Protein AF-A0A2D6X0I6-F1 (afdb_monomer)

Solvent-accessible surface area (backbone atoms only — not comparable to full-atom values): 13720 Å² total; per-residue (Å²): 129,53,35,82,85,43,37,62,60,50,41,66,58,56,24,43,32,34,51,39,70,72,50,62,71,48,91,55,98,57,50,81,81,61,45,42,79,42,80,53,85,88,70,50,76,56,78,88,40,54,94,30,40,62,9,74,52,45,51,52,54,50,45,53,49,49,54,41,53,53,25,49,72,75,33,77,90,58,45,71,62,64,43,81,49,76,41,95,39,34,46,56,73,72,71,64,54,60,82,43,46,69,54,65,67,37,86,81,41,26,25,36,35,24,50,97,88,39,30,36,55,68,60,38,56,43,37,34,40,46,39,62,64,28,51,53,47,21,54,50,49,46,66,68,70,33,42,48,66,52,46,82,49,55,100,90,42,96,61,56,87,52,66,50,58,80,87,63,34,30,46,38,35,75,45,52,36,30,77,40,45,58,60,46,68,60,75,84,36,47,76,44,76,51,98,55,76,41,58,42,80,41,74,67,35,41,50,53,46,73,74,42,95,71,81,80,84,78,70,62,62,80,58,62,48,50,34,71,96,66,88,67,93,79,125

Nearest PDB structures (foldseek):
  6v9a-assembly4_I  TM=3.716E-01  e=4.651E-01  Agrobacterium fabrum str. C58
  6r8u-assembly1_A  TM=3.975E-01  e=1.657E+00  Escherichia coli
  5w5t-assembly4_M  TM=3.726E-01  e=2.136E+00  Agrobacterium tumefaciens
  3brk-assembly1_X  TM=3.235E-01  e=9.209E+00  Agrobacterium tumefaciens

pLDDT: mean 89.96, std 8.3, range [43.69, 97.69]

Sequence (235 aa):
MANDDLAPTVRKIVGEWTYDPVYYRRPTKFSSEQRKEIPIYYVPIHPKDRARRDSFGWSVLYGIHSAWRIAYSISHWLIPQKYYVSFPHGLYDIYDIRNHRRLISHKEKNFFLSREGKTVKDNLPLAFTMTGEDFKLCRRRVNQKTTREFLPPLPHQQYPSQKLPLHERWSARDFNFDEIFEPVNEDDASHVAVPWFFDVSSWSGYRNFLASDFSIETPEECLTKPHKHVTIPYE

Secondary structure (DSSP, 8-state):
---TTTHHHHHHHH-SEEE-HHHHTS--TTHHHHPPEEE----PPPTTTTTTS--HHHHHHHHHHHHHHHHHHH-GGG--SEEEE--TTEE--TTGGGGGHHHHT-SSS-EEE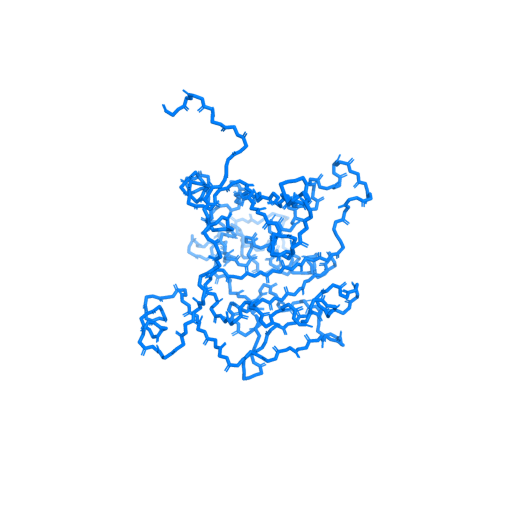EBTTB-GGGT----EEEEHHHHHHHHHHHHHHS--SBPPPPTT-SS---BPPTTTTTGGGG--HHHHHTTS--TT-EEEE-S--EE-SSHHHHHHHHTSS---PPPPHHHHSPB-S---S--

Foldseek 3Di:
DCAPVNVVVVCQQFAFWFWDLVLQPDDDPCSVVRTDIGGDDDDHDDPVCVVQQQAPLVVVLRVLVVLQVVQVVVDPVSHDFKDKDADPQKDFAPVVVVVCVCLCPDRPAKEFEDAPNDTLLNQHRTIIMAGPVLSVVLVVQLVVPAAAQFDDPDPPDPDGDGGDDPVRHRCNRVDGSNSRRVSGDNVVHHYDYTPDIFRRPDPVRVVVVVPDPDDHDDPDCSRRGHDYPDPPVPD

Mean predicted aligned error: 6.03 Å

Radius of gyration: 20.61 Å; Cα contacts (8 Å, |Δi|>4): 332; chains: 1; bounding box: 60×47×55 Å

Structure (mmCIF, N/CA/C/O backbone):
data_AF-A0A2D6X0I6-F1
#
_entry.id   AF-A0A2D6X0I6-F1
#
loop_
_atom_site.group_PDB
_atom_site.id
_atom_site.type_symbol
_atom_site.label_atom_id
_atom_site.label_alt_id
_atom_site.label_comp_id
_atom_site.label_asym_id
_atom_site.label_entity_id
_atom_site.label_seq_id
_atom_site.pdbx_PDB_ins_code
_atom_site.Cartn_x
_atom_site.Cartn_y
_atom_site.Cartn_z
_atom_site.occupancy
_atom_site.B_iso_or_equiv
_atom_site.auth_seq_id
_atom_site.auth_comp_id
_atom_site.auth_asym_id
_atom_site.auth_atom_id
_atom_site.pdbx_PDB_model_num
ATOM 1 N N . MET A 1 1 ? 4.026 -5.575 9.951 1.00 52.78 1 MET A N 1
ATOM 2 C CA . MET A 1 1 ? 3.982 -4.119 9.694 1.00 52.78 1 MET A CA 1
ATOM 3 C C . MET A 1 1 ? 5.265 -3.466 10.149 1.00 52.78 1 MET A C 1
ATOM 5 O O . MET A 1 1 ? 5.836 -3.936 11.123 1.00 52.78 1 MET A O 1
ATOM 9 N N . ALA A 1 2 ? 5.716 -2.407 9.474 1.00 56.91 2 ALA A N 1
ATOM 10 C CA . ALA A 1 2 ? 6.902 -1.655 9.881 1.00 56.91 2 ALA A CA 1
ATOM 11 C C . ALA A 1 2 ? 6.567 -0.718 11.058 1.00 56.91 2 ALA A C 1
ATOM 13 O O . ALA A 1 2 ? 6.406 0.486 10.887 1.00 56.91 2 ALA A O 1
ATOM 14 N N . ASN A 1 3 ? 6.404 -1.299 12.249 1.00 70.12 3 ASN A N 1
ATOM 15 C CA . ASN A 1 3 ? 6.289 -0.545 13.499 1.00 70.12 3 ASN A CA 1
ATOM 16 C C . ASN A 1 3 ? 7.595 0.208 13.790 1.00 70.12 3 ASN A C 1
ATOM 18 O O . ASN A 1 3 ? 8.615 -0.092 13.172 1.00 70.12 3 ASN A O 1
ATOM 22 N N . ASP A 1 4 ? 7.578 1.140 14.747 1.00 70.56 4 ASP A N 1
ATOM 23 C CA . ASP A 1 4 ? 8.754 1.953 15.112 1.00 70.56 4 ASP A CA 1
ATOM 24 C C . ASP A 1 4 ? 10.014 1.106 15.372 1.00 70.56 4 ASP A C 1
ATOM 26 O O . ASP A 1 4 ? 11.115 1.532 15.045 1.00 70.56 4 ASP A O 1
ATOM 30 N N . ASP A 1 5 ? 9.843 -0.123 15.866 1.00 77.81 5 ASP A N 1
ATOM 31 C CA . ASP A 1 5 ? 10.939 -1.056 16.149 1.00 77.81 5 ASP A CA 1
ATOM 32 C C . ASP A 1 5 ? 11.518 -1.708 14.877 1.00 77.81 5 ASP A C 1
ATOM 34 O O . ASP A 1 5 ? 12.714 -1.975 14.783 1.00 77.81 5 ASP A O 1
ATOM 38 N N . LEU A 1 6 ? 10.673 -1.969 13.872 1.00 82.56 6 LEU A N 1
ATOM 39 C CA . LEU A 1 6 ? 11.063 -2.617 12.613 1.00 82.56 6 LEU A CA 1
ATOM 40 C C . LEU A 1 6 ? 11.472 -1.609 11.537 1.00 82.56 6 LEU A C 1
ATOM 42 O O . LEU A 1 6 ? 12.244 -1.951 10.641 1.00 82.56 6 LEU A O 1
ATOM 46 N N . ALA A 1 7 ? 10.969 -0.377 11.611 1.00 82.56 7 ALA A N 1
ATOM 47 C CA . ALA A 1 7 ? 11.220 0.663 10.623 1.00 82.56 7 ALA A CA 1
ATOM 48 C C . ALA A 1 7 ? 12.723 0.938 10.389 1.00 82.56 7 ALA A C 1
ATOM 50 O O . ALA A 1 7 ? 13.103 1.029 9.221 1.00 82.56 7 ALA A O 1
ATOM 51 N N . PRO A 1 8 ? 13.608 0.987 11.412 1.00 86.06 8 PRO A N 1
ATOM 52 C CA . PRO A 1 8 ? 15.048 1.146 11.200 1.00 86.06 8 PRO A CA 1
ATOM 53 C C . PRO A 1 8 ? 15.663 -0.003 10.396 1.00 86.06 8 PRO A C 1
ATOM 55 O O . PRO A 1 8 ? 16.429 0.234 9.461 1.00 86.06 8 PRO A O 1
ATOM 58 N N . THR A 1 9 ? 15.287 -1.246 10.707 1.00 89.25 9 THR A N 1
ATOM 59 C CA . THR A 1 9 ? 15.775 -2.434 9.992 1.00 89.25 9 THR A CA 1
ATOM 60 C C . THR A 1 9 ? 15.297 -2.440 8.545 1.00 89.25 9 THR A C 1
ATOM 62 O O . THR A 1 9 ? 16.098 -2.653 7.637 1.00 89.25 9 THR A O 1
ATOM 65 N N . VAL A 1 10 ? 14.014 -2.142 8.303 1.00 88.88 10 VAL A N 1
ATOM 66 C CA . VAL A 1 10 ? 13.474 -2.050 6.937 1.00 88.88 10 VAL A CA 1
ATOM 67 C C . VAL A 1 10 ? 14.170 -0.929 6.163 1.00 88.88 10 VAL A C 1
ATOM 69 O O . VAL A 1 10 ? 14.610 -1.159 5.041 1.00 88.88 10 VAL A O 1
ATOM 72 N N . ARG A 1 11 ? 14.362 0.248 6.770 1.00 89.12 11 ARG A N 1
ATOM 73 C CA . ARG A 1 11 ? 15.075 1.380 6.154 1.00 89.12 11 ARG A CA 1
ATOM 74 C C . ARG A 1 11 ? 16.524 1.041 5.812 1.00 89.12 11 ARG A C 1
ATOM 76 O O . ARG A 1 11 ? 17.019 1.505 4.791 1.00 89.12 11 ARG A O 1
ATOM 83 N N . LYS A 1 12 ? 17.203 0.219 6.618 1.00 90.62 12 LYS A N 1
ATOM 84 C CA . LYS A 1 12 ? 18.564 -0.257 6.318 1.00 90.62 12 LYS A CA 1
ATOM 85 C C . LYS A 1 12 ? 18.607 -1.157 5.077 1.00 90.62 12 LYS A C 1
ATOM 87 O O . LYS A 1 12 ? 19.581 -1.090 4.337 1.00 90.62 12 LYS A O 1
ATOM 92 N N . ILE A 1 13 ? 17.574 -1.974 4.862 1.00 91.38 13 ILE A N 1
ATOM 93 C CA . ILE A 1 13 ? 17.495 -2.924 3.740 1.00 91.38 13 ILE A CA 1
ATOM 94 C C . ILE A 1 13 ? 16.993 -2.243 2.459 1.00 91.38 13 ILE A C 1
ATOM 96 O O . ILE A 1 13 ? 17.550 -2.472 1.393 1.00 91.38 13 ILE A O 1
ATOM 100 N N . VAL A 1 14 ? 15.952 -1.413 2.559 1.00 91.94 14 VAL A N 1
ATOM 101 C CA . VAL A 1 14 ? 15.257 -0.812 1.407 1.00 91.94 14 VAL A CA 1
ATOM 102 C C . VAL A 1 14 ? 15.829 0.561 1.025 1.00 91.94 14 VAL A C 1
ATOM 104 O O . VAL A 1 14 ? 15.827 0.920 -0.147 1.00 91.94 14 VAL A O 1
ATOM 107 N N . GLY A 1 15 ? 16.355 1.328 1.984 1.00 93.25 15 GLY A N 1
ATOM 108 C CA . GLY A 1 15 ? 16.849 2.692 1.764 1.00 93.25 15 GLY A CA 1
ATOM 109 C C . GLY A 1 15 ? 15.778 3.776 1.932 1.00 93.25 15 GLY A C 1
ATOM 110 O O . GLY A 1 15 ? 14.672 3.529 2.394 1.00 93.25 15 GLY A O 1
ATOM 111 N N . GLU A 1 16 ? 16.112 5.015 1.606 1.00 93.12 16 GLU A N 1
ATOM 112 C CA . GLU A 1 16 ? 15.254 6.203 1.753 1.00 93.12 16 GLU A CA 1
ATOM 113 C C . GLU A 1 16 ? 14.690 6.693 0.426 1.00 93.12 16 GLU A C 1
ATOM 115 O O . GLU A 1 16 ? 13.727 7.454 0.399 1.00 93.12 16 GLU A O 1
ATOM 120 N N . TRP A 1 17 ? 15.300 6.275 -0.674 1.00 94.38 17 TRP A N 1
ATOM 121 C CA . TRP A 1 17 ? 14.903 6.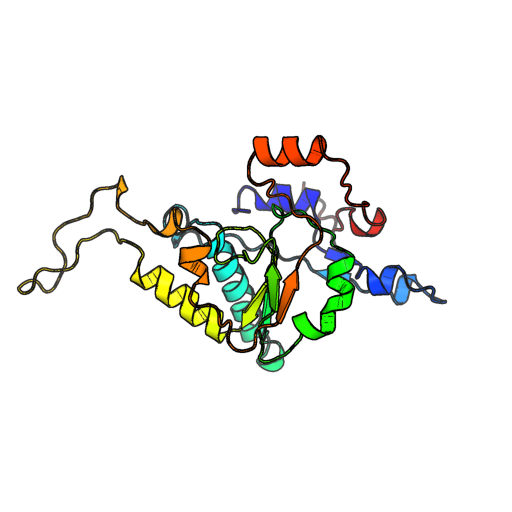622 -2.025 1.00 94.38 17 TRP A CA 1
ATOM 122 C C . TRP A 1 17 ? 15.459 5.582 -3.001 1.00 94.38 17 TRP A C 1
ATOM 124 O O . TRP A 1 17 ? 16.358 4.810 -2.668 1.00 94.38 17 TRP A O 1
ATOM 134 N N . THR A 1 18 ? 14.915 5.553 -4.213 1.00 94.31 18 THR A N 1
ATOM 135 C CA . THR A 1 18 ? 15.449 4.768 -5.335 1.00 94.31 18 THR A CA 1
ATOM 136 C C . THR A 1 18 ? 15.360 5.576 -6.626 1.00 94.31 18 THR A C 1
ATOM 138 O O . THR A 1 18 ? 14.653 6.582 -6.683 1.00 94.31 18 THR A O 1
ATOM 141 N N . TYR A 1 19 ? 16.070 5.177 -7.678 1.00 93.44 19 TYR A N 1
ATOM 142 C CA . TYR A 1 19 ? 15.908 5.820 -8.980 1.00 93.44 19 TYR A CA 1
ATOM 143 C C . TYR A 1 19 ? 14.612 5.373 -9.660 1.00 93.44 19 TYR A C 1
ATOM 145 O O . TYR A 1 19 ? 14.211 4.213 -9.569 1.00 93.44 19 TYR A O 1
ATOM 153 N N . ASP A 1 20 ? 13.983 6.270 -10.421 1.00 90.75 20 ASP A N 1
ATOM 154 C CA . ASP A 1 20 ? 12.893 5.879 -11.312 1.00 90.75 20 ASP A CA 1
ATOM 155 C C . ASP A 1 20 ? 13.428 4.881 -12.362 1.00 90.75 20 ASP A C 1
ATOM 157 O O . ASP A 1 20 ? 14.290 5.246 -13.175 1.00 90.75 20 ASP A O 1
ATOM 161 N N . PRO A 1 21 ? 12.906 3.642 -12.408 1.00 89.00 21 PRO A N 1
ATOM 162 C CA . PRO A 1 21 ? 13.435 2.592 -13.275 1.00 89.00 21 PRO A CA 1
ATOM 163 C C . PRO A 1 21 ? 13.297 2.921 -14.769 1.00 89.00 21 PRO A C 1
ATOM 165 O O . PRO A 1 21 ? 14.070 2.433 -15.594 1.00 89.00 21 PRO A O 1
ATOM 168 N N . VAL A 1 22 ? 12.324 3.755 -15.155 1.00 87.06 22 VAL A N 1
ATOM 169 C CA . VAL A 1 22 ? 12.122 4.163 -16.551 1.00 87.06 22 VAL A CA 1
ATOM 170 C C . VAL A 1 22 ? 13.134 5.212 -16.971 1.00 87.06 22 VAL A C 1
ATOM 172 O O . VAL A 1 22 ? 13.620 5.144 -18.097 1.00 87.06 22 VAL A O 1
ATOM 175 N N . TYR A 1 23 ? 13.442 6.178 -16.108 1.00 86.31 23 TYR A N 1
ATOM 176 C CA . TYR A 1 23 ? 14.453 7.190 -16.419 1.00 86.31 23 TYR A CA 1
ATOM 177 C C . TYR A 1 23 ? 15.865 6.622 -16.316 1.00 86.31 23 TYR A C 1
ATOM 179 O O . TYR A 1 23 ? 16.710 6.980 -17.129 1.00 86.31 23 TYR A O 1
ATOM 187 N N . TYR A 1 24 ? 16.099 5.691 -15.391 1.00 87.81 24 TYR A N 1
ATOM 188 C CA . TYR A 1 24 ? 17.406 5.069 -15.200 1.00 87.81 24 TYR A CA 1
ATOM 189 C C . TYR A 1 24 ? 17.892 4.309 -16.444 1.00 87.81 24 TYR A C 1
ATOM 191 O O . TYR A 1 24 ? 19.048 4.443 -16.836 1.00 87.81 24 TYR A O 1
ATOM 199 N N . ARG A 1 25 ? 16.992 3.567 -17.105 1.00 84.94 25 ARG A N 1
ATOM 200 C CA . ARG A 1 25 ? 17.299 2.756 -18.298 1.00 84.94 25 ARG A CA 1
ATOM 201 C C . ARG A 1 25 ? 17.387 3.545 -19.605 1.00 84.94 25 ARG A C 1
ATOM 203 O O . ARG A 1 25 ? 17.747 2.978 -20.634 1.00 84.94 25 ARG A O 1
ATOM 210 N N . ARG A 1 26 ? 16.991 4.821 -19.623 1.00 85.19 26 ARG A N 1
ATOM 211 C CA . ARG A 1 26 ? 16.989 5.605 -20.865 1.00 85.19 26 ARG A CA 1
ATOM 212 C C . ARG A 1 26 ? 18.423 6.002 -21.227 1.00 85.19 26 ARG A C 1
ATOM 214 O O . ARG A 1 26 ? 19.083 6.639 -20.408 1.00 85.19 26 ARG A O 1
ATOM 221 N N . PRO A 1 27 ? 18.900 5.692 -22.445 1.00 81.31 27 PRO A N 1
ATOM 222 C CA . PRO A 1 27 ? 20.202 6.158 -22.892 1.00 81.31 27 PRO A CA 1
ATOM 223 C C . PRO A 1 27 ? 20.124 7.664 -23.142 1.00 81.31 27 PRO A C 1
ATOM 225 O O . PRO A 1 27 ? 19.400 8.125 -24.026 1.00 81.31 27 PRO A O 1
ATOM 228 N N . THR A 1 28 ? 20.845 8.443 -22.342 1.00 84.88 28 THR A N 1
ATOM 229 C CA . THR A 1 28 ? 20.892 9.900 -22.473 1.00 84.88 28 THR A CA 1
ATOM 230 C C . THR A 1 28 ? 22.320 10.411 -22.319 1.00 84.88 28 THR A C 1
ATOM 232 O O . THR A 1 28 ? 23.163 9.764 -21.699 1.00 84.88 28 THR A O 1
ATOM 235 N N . LYS A 1 29 ? 22.613 11.569 -22.928 1.00 81.06 29 LYS A N 1
ATOM 236 C CA . LYS A 1 29 ? 23.977 12.123 -23.014 1.00 81.06 29 LYS A CA 1
ATOM 237 C C . LYS A 1 29 ? 24.576 12.454 -21.639 1.00 81.06 29 LYS A C 1
ATOM 239 O O . LYS A 1 29 ? 25.770 12.274 -21.443 1.00 81.06 29 LYS A O 1
ATOM 244 N N . PHE A 1 30 ? 23.736 12.891 -20.701 1.00 83.12 30 PHE A N 1
ATOM 245 C CA . PHE A 1 30 ? 24.097 13.208 -19.317 1.00 83.12 30 PHE A CA 1
ATOM 246 C C . PHE A 1 30 ? 23.191 12.416 -18.373 1.00 83.12 30 PHE A C 1
ATOM 248 O O . PHE A 1 30 ? 22.255 12.940 -17.768 1.00 83.12 30 PHE A O 1
ATOM 255 N N . SER A 1 31 ? 23.423 11.106 -18.315 1.00 78.94 31 SER A N 1
ATOM 256 C CA . SER A 1 31 ? 22.559 10.174 -17.585 1.00 78.94 31 SER A CA 1
ATOM 257 C C . SER A 1 31 ? 22.513 10.449 -16.080 1.00 78.94 31 SER A C 1
ATOM 259 O O . SER A 1 31 ? 21.463 10.272 -15.472 1.00 78.94 31 SER A O 1
ATOM 261 N N . SER A 1 32 ? 23.602 10.935 -15.480 1.00 79.75 32 SER A N 1
ATOM 262 C CA . SER A 1 32 ? 23.656 11.323 -14.064 1.00 79.75 32 SER A CA 1
ATOM 263 C C . SER A 1 32 ? 22.678 12.446 -13.713 1.00 79.75 32 SER A C 1
ATOM 265 O O . SER A 1 32 ? 22.015 12.362 -12.687 1.00 79.75 32 SER A O 1
ATOM 267 N N . GLU A 1 33 ? 22.549 13.458 -14.571 1.00 81.56 33 GLU A N 1
ATOM 268 C CA . GLU A 1 33 ? 21.708 14.643 -14.333 1.00 81.56 33 GLU A CA 1
ATOM 269 C C . GLU A 1 33 ? 20.220 14.383 -14.591 1.00 81.56 33 GLU A C 1
ATOM 271 O O . GLU A 1 33 ? 19.352 15.081 -14.074 1.00 81.56 33 GLU A O 1
ATOM 276 N N . GLN A 1 34 ? 19.909 13.386 -15.420 1.00 82.62 34 GLN A N 1
ATOM 277 C CA . GLN A 1 34 ? 18.538 13.086 -15.837 1.00 82.62 34 GLN A CA 1
ATOM 278 C C . GLN A 1 34 ? 17.890 11.950 -15.042 1.00 82.62 34 GLN A C 1
ATOM 280 O O . GLN A 1 34 ? 16.695 11.676 -15.208 1.00 82.62 34 GLN A O 1
ATOM 285 N N . ARG A 1 35 ? 18.664 11.283 -14.183 1.00 87.25 35 ARG A N 1
ATOM 286 C CA . ARG A 1 35 ? 18.149 10.301 -13.233 1.00 87.25 35 ARG A CA 1
ATOM 287 C C . ARG A 1 35 ? 17.266 11.007 -12.213 1.00 87.25 35 ARG A C 1
ATOM 289 O O . ARG A 1 35 ? 17.661 11.989 -11.599 1.00 87.25 35 ARG A O 1
ATOM 296 N N . LYS A 1 36 ? 16.054 10.485 -12.044 1.00 90.06 36 LYS A N 1
ATOM 297 C CA . LYS A 1 36 ? 15.087 10.993 -11.072 1.00 90.06 36 LYS A CA 1
ATOM 298 C C . LYS A 1 36 ? 15.107 10.124 -9.832 1.00 90.06 36 LYS A C 1
ATOM 300 O O . LYS A 1 36 ? 15.000 8.905 -9.948 1.00 90.06 36 LYS A O 1
ATOM 305 N N . GLU A 1 37 ? 15.211 10.762 -8.680 1.00 92.88 37 GLU A N 1
ATOM 306 C CA . GLU A 1 37 ? 15.090 10.117 -7.377 1.00 92.88 37 GLU A CA 1
ATOM 307 C C . GLU A 1 37 ? 13.611 10.060 -6.974 1.00 92.88 37 GLU A C 1
ATOM 309 O O . GLU A 1 37 ? 12.869 11.032 -7.128 1.00 92.88 37 GLU A O 1
ATOM 314 N N . ILE A 1 38 ? 13.175 8.901 -6.490 1.00 93.31 38 ILE A N 1
ATOM 315 C CA . ILE A 1 38 ? 11.836 8.645 -5.970 1.00 93.31 38 ILE A CA 1
ATOM 316 C C . ILE A 1 38 ? 11.973 8.388 -4.467 1.00 93.31 38 ILE A C 1
ATOM 318 O O . ILE A 1 38 ? 12.578 7.381 -4.087 1.00 93.31 38 ILE A O 1
ATOM 322 N N . PRO A 1 39 ? 11.438 9.269 -3.604 1.00 94.00 39 PRO A N 1
ATOM 323 C CA . PRO A 1 39 ? 11.550 9.107 -2.161 1.00 94.00 39 PRO A CA 1
ATOM 324 C C . PRO A 1 39 ? 10.667 7.961 -1.650 1.00 94.00 39 PRO A C 1
ATOM 326 O O . PRO A 1 39 ? 9.556 7.740 -2.137 1.00 94.00 39 PRO A O 1
ATOM 329 N N . ILE A 1 40 ? 11.153 7.261 -0.627 1.00 93.19 40 ILE A N 1
ATOM 330 C CA . ILE A 1 40 ? 10.464 6.182 0.084 1.00 93.19 40 ILE A CA 1
ATOM 331 C C . ILE A 1 40 ? 10.206 6.653 1.516 1.00 93.19 40 ILE A C 1
ATOM 333 O O . ILE A 1 40 ? 11.131 6.896 2.292 1.00 93.19 40 ILE A O 1
ATOM 337 N N . TYR A 1 41 ? 8.930 6.758 1.885 1.00 91.94 41 TYR A N 1
ATOM 338 C CA . TYR A 1 41 ? 8.519 7.173 3.223 1.00 91.94 41 TYR A CA 1
ATOM 339 C C . TYR A 1 41 ? 8.003 5.986 4.034 1.00 91.94 41 TYR A C 1
ATOM 341 O O . TYR A 1 41 ? 7.105 5.264 3.603 1.00 91.94 41 TYR A O 1
ATOM 349 N N . TYR A 1 42 ? 8.540 5.825 5.241 1.00 90.94 42 TYR A N 1
ATOM 350 C CA . TYR A 1 42 ? 8.115 4.805 6.196 1.00 90.94 42 TYR A CA 1
ATOM 351 C C . TYR A 1 42 ? 7.067 5.381 7.139 1.00 90.94 42 TYR A C 1
ATOM 353 O O . TYR A 1 42 ? 7.312 6.385 7.807 1.00 90.94 42 TYR A O 1
ATOM 361 N N . VAL A 1 43 ? 5.902 4.740 7.199 1.00 89.81 43 VAL A N 1
ATOM 362 C CA . VAL A 1 43 ? 4.779 5.191 8.022 1.00 89.81 43 VAL A CA 1
ATOM 363 C C . VAL A 1 43 ? 4.452 4.113 9.061 1.00 89.81 43 VAL A C 1
ATOM 365 O O . VAL A 1 43 ? 3.899 3.076 8.689 1.00 89.81 43 VAL A O 1
ATOM 368 N N . PRO A 1 44 ? 4.763 4.331 10.351 1.00 87.88 44 PRO A N 1
ATOM 369 C CA . PRO A 1 44 ? 4.361 3.418 11.416 1.00 87.88 44 PRO A CA 1
ATOM 370 C C . PRO A 1 44 ? 2.881 3.613 11.756 1.00 87.88 44 PRO A C 1
ATOM 372 O O . PRO A 1 44 ? 2.353 4.719 11.621 1.00 87.88 44 PRO A O 1
ATOM 375 N N . ILE A 1 45 ? 2.196 2.579 12.257 1.00 86.12 45 ILE A N 1
ATOM 376 C CA . ILE A 1 45 ? 0.849 2.788 12.804 1.00 86.12 45 ILE A CA 1
ATOM 377 C C . ILE A 1 45 ? 0.926 3.666 14.052 1.00 86.12 45 ILE A C 1
ATOM 379 O O . ILE A 1 45 ? 1.777 3.480 14.923 1.00 86.12 45 ILE A O 1
ATOM 383 N N . HIS A 1 46 ? -0.044 4.572 14.172 1.00 87.00 46 HIS A N 1
ATOM 384 C CA . HIS A 1 46 ? -0.246 5.379 15.363 1.00 87.00 46 HIS A CA 1
ATOM 385 C C . HIS A 1 46 ? -0.291 4.523 16.652 1.00 87.00 46 HIS A C 1
ATOM 387 O O . HIS A 1 46 ? -1.081 3.579 16.723 1.00 87.00 46 HIS A O 1
ATOM 393 N N . PRO A 1 47 ? 0.425 4.892 17.733 1.00 87.81 47 PRO A N 1
ATOM 394 C CA . PRO A 1 47 ? 0.459 4.113 18.980 1.00 87.81 47 PRO A CA 1
ATOM 395 C C . PRO A 1 47 ? -0.921 3.782 19.572 1.00 87.81 47 PRO A C 1
ATOM 397 O O . PRO A 1 47 ? -1.122 2.716 20.140 1.00 87.81 47 PRO A O 1
ATOM 400 N N . LYS A 1 48 ? -1.905 4.674 19.387 1.00 87.62 48 LYS A N 1
ATOM 401 C CA . LYS A 1 48 ? -3.314 4.461 19.785 1.00 87.62 48 LYS A CA 1
ATOM 402 C C . LYS A 1 48 ? -3.975 3.241 19.129 1.00 87.62 48 LYS A C 1
ATOM 404 O O . LYS A 1 48 ? -4.867 2.657 19.742 1.00 87.62 48 LYS A O 1
ATOM 409 N N . ASP A 1 49 ? -3.593 2.916 17.899 1.00 87.62 49 ASP A N 1
ATOM 410 C CA . ASP A 1 49 ? -4.200 1.847 17.101 1.00 87.62 49 ASP A CA 1
ATOM 411 C C . ASP A 1 49 ? -3.387 0.541 17.168 1.00 87.62 49 ASP A C 1
ATOM 413 O 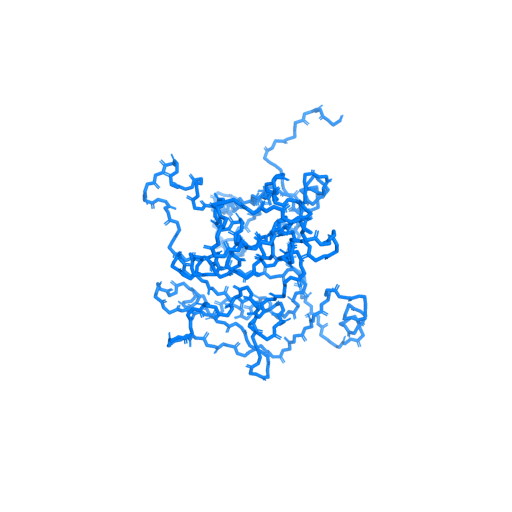O . ASP A 1 49 ? -3.906 -0.521 16.814 1.00 87.62 49 ASP A O 1
ATOM 417 N N . ARG A 1 50 ? -2.150 0.598 17.685 1.00 85.69 50 ARG A N 1
ATOM 418 C CA . ARG A 1 50 ? -1.288 -0.568 17.926 1.00 85.69 50 ARG A CA 1
ATOM 419 C C . ARG A 1 50 ? -1.993 -1.571 18.843 1.00 85.69 50 ARG A C 1
ATOM 421 O O . ARG A 1 50 ? -2.616 -1.182 19.832 1.00 85.69 50 ARG A O 1
ATOM 428 N N . ALA A 1 51 ? -1.929 -2.855 18.488 1.00 83.44 51 ALA A N 1
ATOM 429 C CA . ALA A 1 51 ? -2.644 -3.952 19.157 1.00 83.44 51 ALA A CA 1
ATOM 430 C C . ALA A 1 51 ? -4.185 -3.810 19.243 1.00 83.44 51 ALA A C 1
ATOM 432 O O . ALA A 1 51 ? -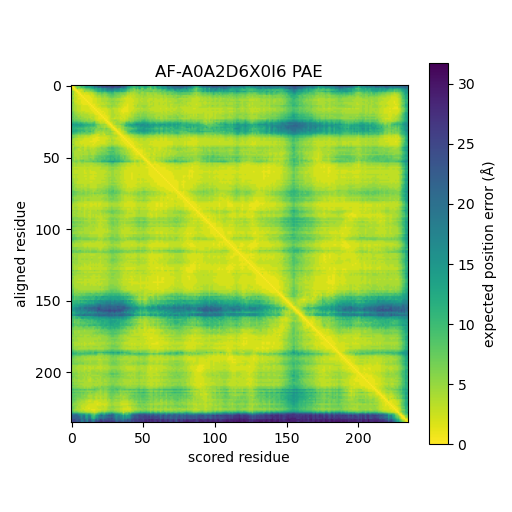4.834 -4.585 19.948 1.00 83.44 51 ALA A O 1
ATOM 433 N N . ARG A 1 52 ? -4.791 -2.843 18.533 1.00 85.88 52 ARG A N 1
ATOM 434 C CA . ARG A 1 52 ? -6.253 -2.646 18.478 1.00 85.88 52 ARG A CA 1
ATOM 435 C C . ARG A 1 52 ? -6.807 -2.776 17.062 1.00 85.88 52 ARG A C 1
ATOM 437 O O . ARG A 1 52 ? -7.798 -3.449 16.832 1.00 85.88 52 ARG A O 1
ATOM 444 N N . ARG A 1 53 ? -6.188 -2.098 16.102 1.00 84.56 53 ARG A N 1
ATOM 445 C CA . ARG A 1 53 ? -6.589 -2.095 14.684 1.00 84.56 53 ARG A CA 1
ATOM 446 C C . ARG A 1 53 ? -5.421 -2.499 13.798 1.00 84.56 53 ARG A C 1
ATOM 448 O O . ARG A 1 53 ? -5.334 -2.092 12.655 1.00 84.56 53 ARG A O 1
ATOM 455 N N . ASP A 1 54 ? -4.480 -3.237 14.364 1.00 84.19 54 ASP A N 1
ATOM 456 C CA . ASP A 1 54 ? -3.160 -3.510 13.802 1.00 84.19 54 ASP A CA 1
ATOM 457 C C . ASP A 1 54 ? -3.208 -4.644 12.757 1.00 84.19 54 ASP A C 1
ATOM 459 O O . ASP A 1 54 ? -2.475 -5.622 12.846 1.00 84.19 54 ASP A O 1
ATOM 463 N N . SER A 1 55 ? -4.123 -4.542 11.785 1.00 89.88 55 SER A N 1
ATOM 464 C CA . SER A 1 55 ? -4.288 -5.490 10.673 1.00 89.88 55 SER A CA 1
ATOM 465 C C . SER A 1 55 ? -3.657 -4.969 9.388 1.00 89.88 55 SER A C 1
ATOM 467 O O . SER A 1 55 ? -3.634 -3.760 9.137 1.00 89.88 55 SER A O 1
ATOM 469 N N . PHE A 1 56 ? -3.147 -5.863 8.533 1.00 88.88 56 PHE A N 1
ATOM 470 C CA . PHE A 1 56 ? -2.407 -5.468 7.325 1.00 88.88 56 PHE A CA 1
ATOM 471 C C . PHE A 1 56 ? -3.197 -4.478 6.450 1.00 88.88 56 PHE A C 1
ATOM 473 O O . PHE A 1 56 ? -2.640 -3.471 6.011 1.00 88.88 56 PHE A O 1
ATOM 480 N N . GLY A 1 57 ? -4.506 -4.679 6.272 1.00 92.56 57 GLY A N 1
ATOM 481 C CA . GLY A 1 57 ? -5.347 -3.732 5.534 1.00 92.56 57 GLY A CA 1
ATOM 482 C C . GLY A 1 57 ? -5.488 -2.364 6.220 1.00 92.56 57 GLY A C 1
ATOM 483 O O . GLY A 1 57 ? -5.479 -1.338 5.539 1.00 92.56 57 GLY A O 1
ATOM 484 N N . TRP A 1 58 ? -5.525 -2.297 7.557 1.00 93.88 58 TRP A N 1
ATOM 485 C CA . TRP A 1 58 ? -5.520 -1.015 8.275 1.00 93.88 58 TRP A CA 1
ATOM 486 C C . TRP A 1 58 ? -4.227 -0.232 8.047 1.00 93.88 58 TRP A C 1
ATOM 488 O O . TRP A 1 58 ? -4.269 0.992 7.938 1.00 93.88 58 TRP A O 1
ATOM 498 N N . SER A 1 59 ? -3.088 -0.916 7.906 1.00 92.25 59 SER A N 1
ATOM 499 C CA . SER A 1 59 ? -1.809 -0.264 7.595 1.00 92.25 59 SER A CA 1
ATOM 500 C C . SER A 1 59 ? -1.831 0.473 6.260 1.00 92.25 59 SER A C 1
ATOM 502 O O . SER A 1 59 ? -1.332 1.593 6.172 1.00 92.25 59 SER A O 1
ATOM 504 N N . VAL A 1 60 ? -2.497 -0.103 5.254 1.00 94.69 60 VAL A N 1
ATOM 505 C CA . VAL A 1 60 ? -2.708 0.527 3.946 1.00 94.69 60 VAL A CA 1
ATOM 506 C C . VAL A 1 60 ? -3.543 1.794 4.112 1.00 94.69 60 VAL A C 1
ATOM 508 O O . VAL A 1 60 ? -3.137 2.868 3.665 1.00 94.69 60 VAL A O 1
ATOM 511 N N . LEU A 1 61 ? -4.676 1.699 4.818 1.00 95.38 61 LEU A N 1
ATOM 512 C CA . LEU A 1 61 ? -5.538 2.853 5.091 1.00 95.38 61 LEU A CA 1
ATOM 513 C C . LEU A 1 61 ? -4.783 3.945 5.868 1.00 95.38 61 LEU A C 1
ATOM 515 O O . LEU A 1 61 ? -4.896 5.131 5.557 1.00 95.38 61 LEU A O 1
ATOM 519 N N . TYR A 1 62 ? -3.979 3.567 6.861 1.00 94.62 62 TYR A N 1
ATOM 520 C CA . TYR A 1 62 ? -3.190 4.510 7.645 1.00 94.62 62 TYR A CA 1
ATOM 521 C C . TYR A 1 62 ? -2.064 5.162 6.823 1.00 94.62 62 TYR A C 1
ATOM 523 O O . TYR A 1 62 ? -1.812 6.362 6.968 1.00 94.62 62 TYR A O 1
ATOM 531 N N . GLY A 1 63 ? -1.432 4.413 5.916 1.00 94.06 63 GLY A N 1
ATOM 532 C CA . GLY A 1 63 ? -0.460 4.932 4.953 1.00 94.06 63 GLY A CA 1
ATOM 533 C C . GLY A 1 63 ? -1.077 5.984 4.030 1.00 94.06 63 GLY A C 1
ATOM 534 O O . GLY A 1 63 ? -0.551 7.092 3.918 1.00 94.06 63 GLY A O 1
ATOM 535 N N . ILE A 1 64 ? -2.251 5.689 3.466 1.00 95.56 64 ILE A N 1
ATOM 536 C CA . ILE A 1 64 ? -3.028 6.624 2.636 1.00 95.56 64 ILE A CA 1
ATOM 537 C C . ILE A 1 64 ? -3.396 7.888 3.419 1.00 95.56 64 ILE A C 1
ATOM 539 O O . ILE A 1 64 ? -3.175 9.003 2.943 1.00 95.56 64 ILE A O 1
ATOM 543 N N . HIS A 1 65 ? -3.902 7.730 4.645 1.00 95.12 65 HIS A N 1
ATOM 544 C CA . HIS A 1 65 ? -4.229 8.857 5.517 1.00 95.12 65 HIS A CA 1
ATOM 545 C C . HIS A 1 65 ? -3.006 9.736 5.799 1.00 95.12 65 HIS A C 1
ATOM 547 O O . HIS A 1 65 ? -3.109 10.963 5.803 1.00 95.12 65 HIS A O 1
ATOM 553 N N . SER A 1 66 ? -1.851 9.121 6.047 1.00 94.44 66 SER A N 1
ATOM 554 C CA . SER A 1 66 ? -0.606 9.834 6.337 1.00 94.44 66 SER A CA 1
ATOM 555 C C . SER A 1 66 ? -0.109 10.604 5.115 1.00 94.44 66 SER A C 1
ATOM 557 O O . SER A 1 66 ? 0.188 11.792 5.236 1.00 94.44 66 SER A O 1
ATOM 559 N N . ALA A 1 67 ? -0.123 9.981 3.932 1.00 94.62 67 ALA A N 1
ATOM 560 C CA . ALA A 1 67 ? 0.207 10.642 2.671 1.00 94.62 67 ALA A CA 1
ATOM 561 C C . ALA A 1 67 ? -0.727 11.832 2.393 1.00 94.62 67 ALA A C 1
ATOM 563 O O . ALA A 1 67 ? -0.260 12.930 2.096 1.00 94.62 67 ALA A O 1
ATOM 564 N N . TRP A 1 68 ? -2.040 11.645 2.568 1.00 95.62 68 TRP A N 1
ATOM 565 C CA . TRP A 1 68 ? -3.027 12.718 2.431 1.00 95.62 68 TRP A CA 1
ATOM 566 C C . TRP A 1 68 ? -2.778 13.865 3.416 1.00 95.62 68 TRP A C 1
ATOM 568 O O . TRP A 1 68 ? -2.749 15.023 3.013 1.00 95.62 68 TRP A O 1
ATOM 578 N N . ARG A 1 69 ? -2.565 13.558 4.702 1.00 94.69 69 ARG A N 1
ATOM 579 C CA . ARG A 1 69 ? -2.379 14.561 5.760 1.00 94.69 69 ARG A CA 1
ATOM 580 C C . ARG A 1 69 ? -1.128 15.405 5.533 1.00 94.69 69 ARG A C 1
ATOM 582 O O . ARG A 1 69 ? -1.171 16.616 5.751 1.00 94.69 69 ARG A O 1
ATOM 589 N N . ILE A 1 70 ? -0.030 14.775 5.119 1.00 94.62 70 ILE A N 1
ATOM 590 C CA . ILE A 1 70 ? 1.225 15.473 4.822 1.00 94.62 70 ILE A CA 1
ATOM 591 C C . ILE A 1 70 ? 1.033 16.356 3.589 1.00 94.62 70 ILE A C 1
ATOM 593 O O . ILE A 1 70 ? 1.301 17.552 3.662 1.00 94.62 70 ILE A O 1
ATOM 597 N N . ALA A 1 71 ? 0.487 15.808 2.499 1.00 94.94 71 ALA A N 1
ATOM 598 C CA . ALA A 1 71 ? 0.230 16.571 1.281 1.00 94.94 71 ALA A CA 1
ATOM 599 C C . ALA A 1 71 ? -0.683 17.778 1.542 1.00 94.94 71 ALA A C 1
ATOM 601 O O . ALA A 1 71 ? -0.349 18.893 1.153 1.00 94.94 71 ALA A O 1
ATOM 602 N N . TYR A 1 72 ? -1.779 17.574 2.278 1.00 95.25 72 TYR A N 1
ATOM 603 C CA . TYR A 1 72 ? -2.717 18.628 2.664 1.00 95.25 72 TYR A CA 1
ATOM 604 C C . TYR A 1 72 ? -2.048 19.734 3.491 1.00 95.25 72 TYR A C 1
ATOM 606 O O . TYR A 1 72 ? -2.313 20.910 3.265 1.00 95.25 72 TYR A O 1
ATOM 614 N N . SER A 1 73 ? -1.167 19.363 4.428 1.00 95.56 73 SER A N 1
ATOM 615 C CA . SER A 1 73 ? -0.415 20.326 5.246 1.00 95.56 73 SER A CA 1
ATOM 616 C C . SER A 1 73 ? 0.554 21.179 4.423 1.00 95.56 73 SER A C 1
ATOM 618 O O . SER A 1 73 ? 0.851 22.299 4.822 1.00 95.56 73 SER A O 1
ATOM 620 N N . ILE A 1 74 ? 1.056 20.658 3.297 1.00 95.62 74 ILE A N 1
ATOM 621 C CA . ILE A 1 74 ? 1.971 21.386 2.410 1.00 95.62 74 ILE A CA 1
ATOM 622 C C . ILE A 1 74 ? 1.183 22.264 1.432 1.00 95.62 74 ILE A C 1
ATOM 624 O O . ILE A 1 74 ? 1.451 23.457 1.321 1.00 95.62 74 ILE A O 1
ATOM 628 N N . SER A 1 75 ? 0.243 21.680 0.681 1.00 96.06 75 SER A N 1
ATOM 629 C CA . SER A 1 75 ? -0.541 22.398 -0.325 1.00 96.06 75 SER A CA 1
ATOM 630 C C . SER A 1 75 ? -1.731 21.582 -0.823 1.00 96.06 75 SER A C 1
ATOM 632 O O . SER A 1 75 ? -1.624 20.385 -1.090 1.00 96.06 75 SER A O 1
ATOM 634 N N . HIS A 1 76 ? -2.848 22.265 -1.083 1.00 91.88 76 HIS A N 1
ATOM 635 C CA . HIS A 1 76 ? -4.018 21.666 -1.728 1.00 91.88 76 HIS A CA 1
ATOM 636 C C . HIS A 1 76 ? -3.693 21.040 -3.097 1.00 91.88 76 HIS A C 1
ATOM 638 O O . HIS A 1 76 ? -4.245 20.003 -3.455 1.00 91.88 76 HIS A O 1
ATOM 644 N N . TRP A 1 77 ? -2.746 21.625 -3.836 1.00 94.06 77 TRP A N 1
ATOM 645 C CA . TRP A 1 77 ? -2.344 21.167 -5.170 1.00 94.06 77 TRP A CA 1
ATOM 646 C C . TRP A 1 77 ? -1.565 19.849 -5.167 1.00 94.06 77 TRP A C 1
ATOM 648 O O . TRP A 1 77 ? -1.410 19.228 -6.214 1.00 94.06 77 TRP A O 1
ATOM 658 N N . LEU A 1 78 ? -1.065 19.426 -4.003 1.00 93.50 78 LEU A N 1
ATOM 659 C CA . LEU A 1 78 ? -0.296 18.193 -3.848 1.00 93.50 78 LEU A CA 1
ATOM 660 C C . LEU A 1 78 ? -1.148 17.018 -3.368 1.00 93.50 78 LEU A C 1
ATOM 662 O O . LEU A 1 78 ? -0.627 15.913 -3.239 1.00 93.50 78 LEU A O 1
ATOM 666 N N . ILE A 1 79 ? -2.434 17.239 -3.074 1.00 93.75 79 ILE A N 1
ATOM 667 C CA . ILE A 1 79 ? -3.298 16.201 -2.51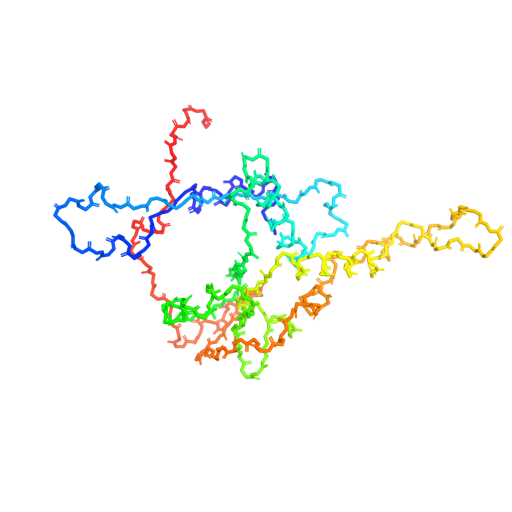6 1.00 93.75 79 ILE A CA 1
ATOM 668 C C . ILE A 1 79 ? -3.443 15.059 -3.535 1.00 93.75 79 ILE A C 1
ATOM 670 O O . ILE A 1 79 ? -3.986 15.273 -4.623 1.00 93.75 79 ILE A O 1
ATOM 674 N N . PRO A 1 80 ? -3.007 13.834 -3.193 1.00 93.25 80 PRO A N 1
ATOM 675 C CA . PRO A 1 80 ? -3.183 12.691 -4.073 1.00 93.25 80 PRO A CA 1
ATOM 676 C C . PRO A 1 80 ? -4.672 12.363 -4.218 1.00 93.25 80 PRO A C 1
ATOM 678 O O . PRO A 1 80 ? -5.402 12.250 -3.235 1.00 93.25 80 PRO A O 1
ATOM 681 N N . GLN A 1 81 ? -5.117 12.206 -5.462 1.00 92.56 81 GLN A N 1
ATOM 682 C CA . GLN A 1 81 ? -6.503 11.849 -5.788 1.00 92.56 81 GLN A CA 1
ATOM 683 C C . GLN A 1 81 ? -6.710 10.330 -5.846 1.00 92.56 81 GLN A C 1
ATOM 685 O O . GLN A 1 81 ? -7.810 9.836 -5.597 1.00 92.56 81 GLN A O 1
ATOM 690 N N . LYS A 1 82 ? -5.639 9.596 -6.159 1.00 94.81 82 LYS A N 1
ATOM 691 C CA . LYS A 1 82 ? -5.649 8.152 -6.361 1.00 94.81 82 LYS A CA 1
ATOM 692 C C . LYS A 1 82 ? -4.390 7.526 -5.785 1.00 94.81 82 LYS A C 1
ATOM 694 O O . LYS A 1 82 ? -3.305 8.098 -5.883 1.00 94.81 82 LYS A O 1
ATOM 699 N N . TYR A 1 83 ? -4.551 6.343 -5.212 1.00 96.38 83 TYR A N 1
ATOM 700 C CA . TYR A 1 83 ? -3.494 5.599 -4.547 1.00 96.38 83 TYR A CA 1
ATOM 701 C C . TYR A 1 83 ? -3.340 4.244 -5.221 1.00 96.38 83 TYR A C 1
ATOM 703 O O . TYR A 1 83 ? -4.328 3.546 -5.437 1.00 96.38 83 TYR A O 1
ATOM 711 N N . TYR A 1 84 ? -2.103 3.881 -5.550 1.00 96.69 84 TYR A N 1
ATOM 712 C CA . TYR A 1 84 ? -1.747 2.534 -5.982 1.00 96.69 84 TYR A CA 1
ATOM 713 C C . TYR A 1 84 ? -1.236 1.759 -4.771 1.00 96.69 84 TYR A C 1
ATOM 715 O O . TYR A 1 84 ? -0.305 2.203 -4.100 1.00 96.69 84 TYR A O 1
ATOM 723 N N . VAL A 1 85 ? -1.868 0.627 -4.482 1.00 96.44 85 VAL A N 1
ATOM 724 C CA . VAL A 1 85 ? -1.552 -0.231 -3.342 1.00 96.44 85 VAL A CA 1
ATOM 725 C C . VAL A 1 85 ? -0.966 -1.527 -3.874 1.00 96.44 85 VAL A C 1
ATOM 727 O O . VAL A 1 85 ? -1.583 -2.205 -4.691 1.00 96.44 85 VAL A O 1
ATOM 730 N N . SER A 1 86 ? 0.217 -1.887 -3.385 1.00 95.00 86 SER A N 1
ATOM 731 C CA . SER A 1 86 ? 0.890 -3.145 -3.700 1.00 95.00 86 SER A CA 1
ATOM 732 C C . SER A 1 86 ? 1.363 -3.835 -2.430 1.00 95.00 86 SER A C 1
ATOM 734 O O . SER A 1 86 ? 1.741 -3.176 -1.460 1.00 95.00 86 SER A O 1
ATOM 736 N N . PHE A 1 87 ? 1.392 -5.162 -2.463 1.00 93.88 87 PHE A N 1
ATOM 737 C CA . PHE A 1 87 ? 1.739 -5.993 -1.321 1.00 93.88 87 PHE A CA 1
ATOM 738 C C . PHE A 1 87 ? 3.088 -6.678 -1.564 1.00 93.88 87 PHE A C 1
ATOM 740 O O . PHE A 1 87 ? 3.240 -7.331 -2.592 1.00 93.88 87 PHE A O 1
ATOM 747 N N . PRO A 1 88 ? 4.052 -6.604 -0.628 1.00 90.31 88 PRO A N 1
ATOM 748 C CA . PRO A 1 88 ? 5.345 -7.278 -0.783 1.00 90.31 88 PRO A CA 1
ATOM 749 C C . PRO A 1 88 ? 5.229 -8.811 -0.750 1.00 90.31 88 PRO A C 1
ATOM 751 O O . PRO A 1 88 ? 6.147 -9.507 -1.164 1.00 90.31 88 PRO A O 1
ATOM 754 N N . HIS A 1 89 ? 4.106 -9.335 -0.250 1.00 92.00 89 HIS A N 1
ATOM 755 C CA . HIS A 1 89 ? 3.827 -10.767 -0.152 1.00 92.00 89 HIS A CA 1
ATOM 756 C C . HIS A 1 89 ? 3.160 -11.347 -1.409 1.00 92.00 89 HIS A C 1
ATOM 758 O O . HIS A 1 89 ? 3.049 -12.561 -1.521 1.00 92.00 89 HIS A O 1
ATOM 764 N N . GLY A 1 90 ? 2.689 -10.509 -2.335 1.00 94.19 90 GLY A N 1
ATOM 765 C CA . GLY A 1 90 ? 2.088 -10.964 -3.584 1.00 94.19 90 GLY A CA 1
ATOM 766 C C . GLY A 1 90 ? 3.115 -10.951 -4.705 1.00 94.19 90 GLY A C 1
ATOM 767 O O . GLY A 1 90 ? 3.485 -9.876 -5.172 1.00 94.19 90 GLY A O 1
ATOM 768 N N . LEU A 1 91 ? 3.563 -12.126 -5.141 1.00 94.50 91 LEU A N 1
ATOM 769 C CA . LEU A 1 91 ? 4.527 -12.267 -6.230 1.00 94.50 91 LEU A CA 1
ATOM 770 C C . LEU A 1 91 ? 3.807 -12.475 -7.557 1.00 94.50 91 LEU A C 1
ATOM 772 O O . LEU A 1 91 ? 2.960 -13.355 -7.677 1.00 94.50 91 LEU A O 1
ATOM 776 N N . TYR A 1 92 ? 4.158 -11.658 -8.539 1.00 94.00 92 TYR A N 1
ATOM 777 C CA . TYR A 1 92 ? 3.698 -11.697 -9.925 1.00 94.00 92 TYR A CA 1
ATOM 778 C C . TYR A 1 92 ? 4.699 -10.898 -10.772 1.00 94.00 92 TYR A C 1
ATOM 780 O O . TYR A 1 92 ? 5.582 -10.228 -10.223 1.00 94.00 92 TYR A O 1
ATOM 788 N N . ASP A 1 93 ? 4.579 -10.952 -12.099 1.00 91.69 93 ASP A N 1
ATOM 789 C CA . ASP A 1 93 ? 5.478 -10.202 -12.976 1.00 91.69 93 ASP A CA 1
ATOM 790 C C . ASP A 1 93 ? 5.274 -8.682 -12.820 1.00 91.69 93 ASP A C 1
ATOM 792 O O . ASP A 1 93 ? 4.232 -8.110 -13.153 1.00 91.69 93 ASP A O 1
ATOM 796 N N . ILE A 1 94 ? 6.304 -8.016 -12.296 1.00 88.44 94 ILE A N 1
ATOM 797 C CA . ILE A 1 94 ? 6.319 -6.569 -12.072 1.00 88.44 94 ILE A CA 1
ATOM 798 C C . ILE A 1 94 ? 6.492 -5.765 -13.366 1.00 88.44 94 ILE A C 1
ATOM 800 O O . ILE A 1 94 ? 6.123 -4.586 -13.415 1.00 88.44 94 ILE A O 1
ATOM 804 N N . TYR A 1 95 ? 7.055 -6.366 -14.414 1.00 88.31 95 TYR A N 1
ATOM 805 C CA . TYR A 1 95 ? 7.293 -5.702 -15.690 1.00 88.31 95 TYR A CA 1
ATOM 806 C C . TYR A 1 95 ? 6.004 -5.580 -16.502 1.00 88.31 95 TYR A C 1
ATOM 808 O O 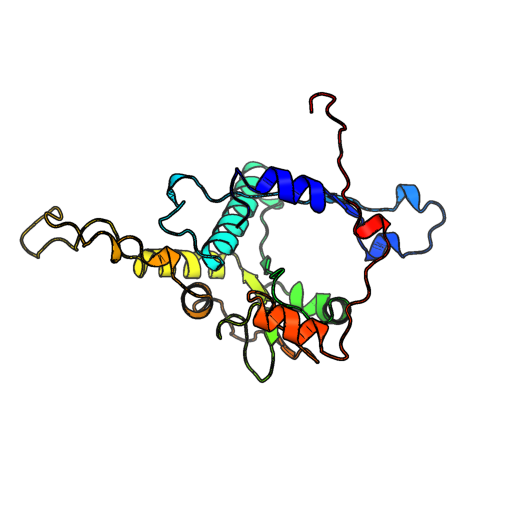. TYR A 1 95 ? 5.788 -4.538 -17.132 1.00 88.31 95 TYR A O 1
ATOM 816 N N . ASP A 1 96 ? 5.099 -6.551 -16.383 1.00 89.19 96 ASP A N 1
ATOM 817 C CA . ASP A 1 96 ? 3.786 -6.536 -17.038 1.00 89.19 96 ASP A CA 1
ATOM 818 C C . ASP A 1 96 ? 2.907 -5.365 -16.583 1.00 89.19 96 ASP A C 1
ATOM 820 O O . ASP A 1 96 ? 2.221 -4.734 -17.395 1.00 89.19 96 ASP A O 1
ATOM 824 N N . ILE A 1 97 ? 3.001 -4.972 -15.306 1.00 90.56 97 ILE A N 1
ATOM 825 C CA . ILE A 1 97 ? 2.264 -3.827 -14.736 1.00 90.56 97 ILE A CA 1
ATOM 826 C C . ILE A 1 97 ? 2.495 -2.554 -15.561 1.00 90.56 97 ILE A C 1
ATOM 828 O O . ILE A 1 97 ? 1.607 -1.706 -15.710 1.00 90.56 97 ILE A O 1
ATOM 832 N N . ARG A 1 98 ? 3.698 -2.400 -16.131 1.00 88.31 98 ARG A N 1
ATOM 833 C CA . ARG A 1 98 ? 4.073 -1.214 -16.903 1.00 88.31 98 ARG A CA 1
ATOM 834 C C . ARG A 1 98 ? 3.154 -0.993 -18.101 1.00 88.31 98 ARG A C 1
ATOM 836 O O . ARG A 1 98 ? 2.837 0.164 -18.397 1.00 88.31 98 ARG A O 1
ATOM 843 N N . ASN A 1 99 ? 2.711 -2.067 -18.748 1.00 91.69 99 ASN A N 1
ATOM 844 C CA . ASN A 1 99 ? 1.832 -2.011 -19.916 1.00 91.69 99 ASN A CA 1
ATOM 845 C C . ASN A 1 99 ? 0.465 -1.406 -19.561 1.00 91.69 99 ASN A C 1
ATOM 847 O O . ASN A 1 99 ? -0.176 -0.755 -20.386 1.00 91.69 99 ASN A O 1
ATOM 851 N N . HIS A 1 100 ? 0.072 -1.510 -18.291 1.00 94.94 100 HIS A N 1
ATOM 852 C CA . HIS A 1 100 ? -1.215 -1.061 -17.772 1.00 94.94 100 HIS A CA 1
ATOM 853 C C . HIS A 1 100 ? -1.149 0.280 -17.025 1.00 94.94 100 HIS A C 1
ATOM 855 O O . HIS A 1 100 ? -2.143 0.701 -16.435 1.00 94.94 100 HIS A O 1
ATOM 861 N N . ARG A 1 101 ? -0.027 1.021 -17.093 1.00 92.38 101 ARG A N 1
ATOM 862 C CA . ARG A 1 101 ? 0.138 2.325 -16.409 1.00 92.38 101 ARG A CA 1
ATOM 863 C C . ARG A 1 101 ? -0.999 3.309 -16.669 1.00 92.38 101 ARG A C 1
ATOM 865 O O . ARG A 1 101 ? -1.405 4.005 -15.746 1.00 92.38 101 ARG A O 1
ATOM 872 N N . ARG A 1 102 ? -1.517 3.357 -17.902 1.00 94.25 102 ARG A N 1
ATOM 873 C CA . ARG A 1 102 ? -2.639 4.241 -18.265 1.00 94.25 102 ARG A CA 1
ATOM 874 C C . ARG A 1 102 ? -3.912 3.896 -17.488 1.00 94.25 102 ARG A C 1
ATOM 876 O O . ARG A 1 102 ? -4.577 4.810 -17.010 1.00 94.25 102 ARG A O 1
ATOM 883 N N . LEU A 1 103 ? -4.201 2.603 -17.326 1.00 95.94 103 LEU A N 1
ATOM 884 C CA . LEU A 1 103 ? -5.353 2.104 -16.568 1.00 95.94 103 LEU A CA 1
ATOM 885 C C . LEU A 1 103 ? -5.181 2.399 -15.073 1.00 95.94 103 LEU A C 1
ATOM 887 O O . LEU A 1 103 ? -6.079 2.942 -14.437 1.00 95.94 103 LEU A O 1
ATOM 891 N N . ILE A 1 104 ? -3.983 2.151 -14.537 1.00 95.69 104 ILE A N 1
ATOM 892 C CA . ILE A 1 104 ? -3.635 2.455 -13.142 1.00 95.69 104 ILE A CA 1
ATOM 893 C C . ILE A 1 104 ? -3.839 3.949 -12.846 1.00 95.69 104 ILE A C 1
ATOM 895 O O . ILE A 1 104 ? -4.490 4.305 -11.863 1.00 95.69 104 ILE A O 1
ATOM 899 N N . SER A 1 105 ? -3.350 4.829 -13.727 1.00 94.00 105 SER A N 1
ATOM 900 C CA . SER A 1 105 ? -3.437 6.288 -13.570 1.00 94.00 105 SER A CA 1
ATOM 901 C C . SER A 1 105 ? -4.806 6.895 -13.892 1.00 94.00 105 SER A C 1
ATOM 903 O O . SER A 1 105 ? -4.956 8.114 -13.813 1.00 94.00 105 SER A O 1
ATOM 905 N N . HIS A 1 106 ? -5.791 6.090 -14.301 1.00 94.69 106 HIS A N 1
ATOM 906 C CA . HIS A 1 106 ? -7.113 6.602 -14.655 1.00 94.69 106 HIS A CA 1
ATOM 907 C C . HIS A 1 106 ? -7.735 7.345 -13.463 1.00 94.69 106 HIS A C 1
ATOM 909 O O . HIS A 1 106 ? -7.674 6.849 -12.347 1.00 94.69 106 HIS A O 1
ATOM 915 N N . LYS A 1 107 ? -8.332 8.524 -13.663 1.00 90.31 107 LYS A N 1
ATOM 916 C CA . LYS A 1 107 ? -8.753 9.381 -12.537 1.00 90.31 107 LYS A CA 1
ATOM 917 C C . LYS A 1 107 ? -9.917 8.806 -11.726 1.00 90.31 107 LYS A C 1
ATOM 919 O O . LYS A 1 107 ? -9.882 8.861 -10.506 1.00 90.31 107 LYS A O 1
ATOM 924 N N . GLU A 1 108 ? -10.918 8.267 -12.416 1.00 91.00 108 GLU A N 1
ATOM 925 C CA . GLU A 1 108 ? -12.191 7.855 -11.801 1.00 91.00 108 GLU A CA 1
ATOM 926 C C . GLU A 1 108 ? -12.255 6.340 -11.574 1.00 91.00 108 GLU A C 1
ATOM 928 O O . GLU A 1 108 ? -12.450 5.881 -10.457 1.00 91.00 108 GLU A O 1
ATOM 933 N N . LYS A 1 109 ? -12.020 5.560 -12.632 1.00 94.75 109 LYS A N 1
ATOM 934 C CA . LYS A 1 109 ? -12.061 4.093 -12.611 1.00 94.75 109 LYS A CA 1
ATOM 935 C C . LYS A 1 109 ? -10.915 3.482 -11.813 1.00 94.75 109 LYS A C 1
ATOM 937 O O . LYS A 1 109 ? -9.745 3.789 -12.070 1.00 94.75 109 LYS A O 1
ATOM 942 N N . ASN A 1 110 ? -11.241 2.580 -10.894 1.00 97.00 110 ASN A N 1
ATOM 943 C CA . ASN A 1 110 ? -10.251 1.783 -10.179 1.00 97.00 110 ASN A CA 1
ATOM 944 C C . ASN A 1 110 ? -9.663 0.678 -11.068 1.00 97.00 110 ASN A C 1
ATOM 946 O O . ASN A 1 110 ? -10.182 0.341 -12.131 1.00 97.00 110 ASN A O 1
ATOM 950 N N . PHE A 1 111 ? -8.520 0.161 -10.644 1.00 97.50 111 PHE A N 1
ATOM 951 C CA . PHE A 1 111 ? -7.755 -0.875 -11.314 1.00 97.50 111 PHE A CA 1
ATOM 952 C C . PHE A 1 111 ? -7.492 -2.005 -10.326 1.00 97.50 111 PHE A C 1
ATOM 954 O O . PHE A 1 111 ? -7.086 -1.736 -9.195 1.00 97.50 111 PHE A O 1
ATOM 961 N N . PHE A 1 112 ? -7.661 -3.246 -10.770 1.00 97.69 112 PHE A N 1
ATOM 962 C CA . PHE A 1 112 ? -7.424 -4.441 -9.969 1.00 97.69 112 PHE A CA 1
ATOM 963 C C . PHE A 1 112 ? -6.592 -5.446 -10.755 1.00 97.69 112 PHE A C 1
ATOM 965 O O . PHE A 1 112 ? -6.918 -5.794 -11.893 1.00 97.69 112 PHE A O 1
ATOM 972 N N . LEU A 1 113 ? -5.542 -5.961 -10.121 1.00 96.88 113 LEU A N 1
ATOM 973 C CA . LEU A 1 113 ? -4.962 -7.222 -10.550 1.00 96.88 113 LEU A CA 1
ATOM 974 C C . LEU A 1 113 ? -5.852 -8.369 -10.077 1.00 96.88 113 LEU A C 1
ATOM 976 O O . LEU A 1 113 ? -6.397 -8.344 -8.972 1.00 96.88 113 LEU A O 1
ATOM 980 N N . SER A 1 114 ? -5.988 -9.374 -10.932 1.00 96.81 114 SER A N 1
ATOM 981 C CA . SER A 1 114 ? -6.823 -10.540 -10.680 1.00 96.81 114 SER A CA 1
ATOM 982 C C . SER A 1 114 ? -6.097 -11.831 -11.033 1.00 96.81 114 SER A C 1
ATOM 984 O O . SER A 1 114 ? -5.289 -11.879 -11.961 1.00 96.81 114 SER A O 1
ATOM 986 N N . ARG A 1 115 ? -6.402 -12.898 -10.301 1.00 95.25 115 ARG A N 1
ATOM 987 C CA . ARG A 1 115 ? -5.978 -14.261 -10.615 1.00 95.25 115 ARG A CA 1
ATOM 988 C C . ARG A 1 115 ? -7.197 -15.162 -10.549 1.00 95.25 115 ARG A C 1
ATOM 990 O O . ARG A 1 115 ? -7.829 -15.238 -9.505 1.00 95.25 115 ARG A O 1
ATOM 997 N N . GLU A 1 116 ? -7.527 -15.833 -11.652 1.00 93.25 116 GLU A N 1
ATOM 998 C CA . GLU A 1 116 ? -8.688 -16.744 -11.709 1.00 93.25 116 GLU A CA 1
ATOM 999 C C . GLU A 1 116 ? -9.994 -16.059 -11.252 1.00 93.25 116 GLU A C 1
ATOM 1001 O O . GLU A 1 116 ? -10.809 -16.637 -10.541 1.00 93.25 116 GLU A O 1
ATOM 1006 N N . GLY A 1 117 ? -10.159 -14.781 -11.617 1.00 92.56 117 GLY A N 1
ATOM 1007 C CA . GLY A 1 117 ? -11.304 -13.955 -11.219 1.00 92.56 117 GLY A CA 1
ATOM 1008 C C . GLY A 1 117 ? -11.255 -13.415 -9.785 1.00 92.56 117 GLY A C 1
ATOM 1009 O O . GLY A 1 117 ? -12.077 -12.574 -9.447 1.00 92.56 117 GLY A O 1
ATOM 1010 N N . LYS A 1 118 ? -10.285 -13.833 -8.966 1.00 95.75 118 LYS A N 1
ATOM 1011 C CA . LYS A 1 118 ? -10.108 -13.368 -7.585 1.00 95.75 118 LYS A CA 1
ATOM 1012 C C . LYS A 1 118 ? -9.207 -12.141 -7.514 1.00 95.75 118 LYS A C 1
ATOM 1014 O O . LYS A 1 118 ? -8.225 -12.046 -8.253 1.00 95.75 118 LYS A O 1
ATOM 1019 N N . THR A 1 119 ? -9.503 -11.230 -6.598 1.00 96.19 119 THR A N 1
ATOM 1020 C CA . THR A 1 119 ? -8.802 -9.954 -6.399 1.00 96.19 119 THR A CA 1
ATOM 1021 C C . THR A 1 119 ? -8.396 -9.763 -4.933 1.00 96.19 119 THR A C 1
ATOM 1023 O O . THR A 1 119 ? -8.465 -10.683 -4.116 1.00 96.19 119 THR A O 1
ATOM 1026 N N . VAL A 1 120 ? -7.998 -8.539 -4.571 1.00 95.44 120 VAL A N 1
ATOM 1027 C CA . VAL A 1 120 ? -7.761 -8.156 -3.174 1.00 95.44 120 VAL A CA 1
ATOM 1028 C C . VAL A 1 120 ? -8.985 -8.336 -2.277 1.00 95.44 120 VAL A C 1
ATOM 1030 O O . VAL A 1 120 ? -8.836 -8.632 -1.093 1.00 95.44 120 VAL A O 1
ATOM 1033 N N . LYS A 1 121 ? -10.195 -8.222 -2.835 1.00 95.38 121 LYS A N 1
ATOM 1034 C CA . LYS A 1 121 ? -11.437 -8.451 -2.090 1.00 95.38 121 LYS A CA 1
ATOM 1035 C C . LYS A 1 121 ? -11.697 -9.922 -1.781 1.00 95.38 121 LYS A C 1
ATOM 1037 O O . LYS A 1 121 ? -12.543 -10.212 -0.952 1.00 95.38 121 LYS A O 1
ATOM 1042 N N . ASP A 1 122 ? -10.937 -10.830 -2.386 1.00 95.75 122 ASP A N 1
ATOM 1043 C CA . ASP A 1 122 ? -10.979 -12.271 -2.127 1.00 95.75 122 ASP A CA 1
ATOM 1044 C C . ASP A 1 122 ? -9.794 -12.725 -1.260 1.00 95.75 122 ASP A C 1
ATOM 1046 O O . ASP A 1 122 ? -9.394 -13.889 -1.292 1.00 95.75 122 ASP A O 1
ATOM 1050 N N . ASN A 1 123 ? -9.197 -11.798 -0.501 1.00 94.75 123 ASN A N 1
ATOM 1051 C CA . ASN A 1 123 ? -8.041 -12.028 0.370 1.00 94.75 123 ASN A CA 1
ATOM 1052 C C . ASN A 1 123 ? -6.731 -12.395 -0.337 1.00 94.75 123 ASN A C 1
ATOM 1054 O O . ASN A 1 123 ? -5.802 -12.874 0.310 1.00 94.75 123 ASN A O 1
ATOM 1058 N N . LEU A 1 124 ? -6.600 -12.112 -1.635 1.00 94.75 124 LEU A N 1
ATOM 1059 C CA . LEU A 1 124 ? -5.316 -12.244 -2.323 1.00 94.75 124 LEU A CA 1
ATOM 1060 C C . LEU A 1 124 ? -4.511 -10.938 -2.216 1.00 94.75 124 LEU A C 1
ATOM 1062 O O . LEU A 1 124 ? -5.055 -9.881 -2.526 1.00 94.75 124 LEU A O 1
ATOM 1066 N N . PRO A 1 125 ? -3.215 -10.955 -1.846 1.00 95.06 125 PRO A N 1
ATOM 1067 C CA . PRO A 1 125 ? -2.371 -9.754 -1.810 1.00 95.06 125 PRO A CA 1
ATOM 1068 C C . PRO A 1 125 ? -1.988 -9.250 -3.220 1.00 95.06 125 PRO A C 1
ATOM 1070 O O . PRO A 1 125 ? -0.817 -9.086 -3.555 1.00 95.06 125 PRO A O 1
ATOM 1073 N N . LEU A 1 126 ? -2.983 -9.001 -4.069 1.00 95.81 126 LEU A N 1
ATOM 1074 C CA . LEU A 1 126 ? -2.848 -8.471 -5.422 1.00 95.81 126 LEU A CA 1
ATOM 1075 C C . LEU A 1 126 ? -2.942 -6.947 -5.414 1.00 95.81 126 LEU A C 1
ATOM 1077 O O . LEU A 1 126 ? -3.708 -6.356 -4.653 1.00 95.81 126 LEU A O 1
ATOM 1081 N N . ALA A 1 127 ? -2.150 -6.296 -6.266 1.00 96.38 127 ALA A N 1
ATOM 1082 C CA . ALA A 1 127 ? -2.163 -4.844 -6.336 1.00 96.38 127 ALA A CA 1
ATOM 1083 C C . ALA A 1 127 ? -3.462 -4.307 -6.937 1.00 96.38 127 ALA A C 1
ATOM 1085 O O . ALA A 1 127 ? -4.078 -4.908 -7.819 1.00 96.38 127 ALA A O 1
ATOM 1086 N N . PHE A 1 128 ? -3.855 -3.135 -6.463 1.00 97.25 128 PHE A N 1
ATOM 1087 C CA . PHE A 1 128 ? -5.055 -2.450 -6.909 1.00 97.25 128 PHE A CA 1
ATOM 1088 C C . PHE A 1 128 ? -4.920 -0.947 -6.676 1.00 97.25 128 PHE A C 1
ATOM 1090 O O . PHE A 1 128 ? -3.939 -0.467 -6.101 1.00 97.25 128 PHE A O 1
ATOM 1097 N N . THR A 1 129 ? -5.906 -0.184 -7.126 1.00 97.69 129 THR A N 1
ATOM 1098 C CA . THR A 1 129 ? -5.993 1.244 -6.832 1.00 97.69 129 THR A CA 1
ATOM 1099 C C . THR A 1 129 ? -7.252 1.584 -6.065 1.00 97.69 129 THR A C 1
ATOM 1101 O O . THR A 1 129 ? -8.285 0.955 -6.268 1.00 97.69 129 THR A O 1
ATOM 1104 N N . MET A 1 130 ? -7.187 2.651 -5.278 1.00 95.94 130 MET A N 1
ATOM 1105 C CA . MET A 1 130 ? -8.362 3.243 -4.650 1.00 95.94 130 MET A CA 1
ATOM 1106 C C . MET A 1 130 ? -8.294 4.770 -4.662 1.00 95.94 130 MET A C 1
ATOM 1108 O O . MET A 1 130 ? -7.209 5.364 -4.680 1.00 95.94 130 MET A O 1
ATOM 1112 N N . THR A 1 131 ? -9.456 5.408 -4.640 1.00 96.12 131 THR A N 1
ATOM 1113 C CA . THR A 1 131 ? -9.614 6.862 -4.546 1.00 96.12 131 THR A CA 1
ATOM 1114 C C . THR A 1 131 ? -9.684 7.337 -3.092 1.00 96.12 131 THR A C 1
ATOM 1116 O O . THR A 1 131 ? -9.801 6.555 -2.144 1.00 96.12 131 THR A O 1
ATOM 1119 N N . GLY A 1 132 ? -9.645 8.657 -2.891 1.00 94.00 132 GLY A N 1
ATOM 1120 C CA . GLY A 1 132 ? -9.879 9.250 -1.572 1.00 94.00 132 GLY A CA 1
ATOM 1121 C C . GLY A 1 132 ? -11.272 8.957 -0.992 1.00 94.00 132 GLY A C 1
ATOM 1122 O O . GLY A 1 132 ? -11.410 8.876 0.230 1.00 94.00 132 GLY A O 1
ATOM 1123 N N . GLU A 1 133 ? -12.296 8.774 -1.834 1.00 94.62 133 GLU A N 1
ATOM 1124 C CA . GLU A 1 133 ? -13.643 8.401 -1.380 1.00 94.62 133 GLU A CA 1
ATOM 1125 C C . GLU A 1 133 ? -13.708 6.930 -0.959 1.00 94.62 133 GLU A C 1
ATOM 1127 O O . GLU A 1 133 ? -14.208 6.637 0.130 1.00 94.62 133 GLU A O 1
ATOM 1132 N N . ASP A 1 134 ? -13.092 6.029 -1.730 1.00 96.38 134 AS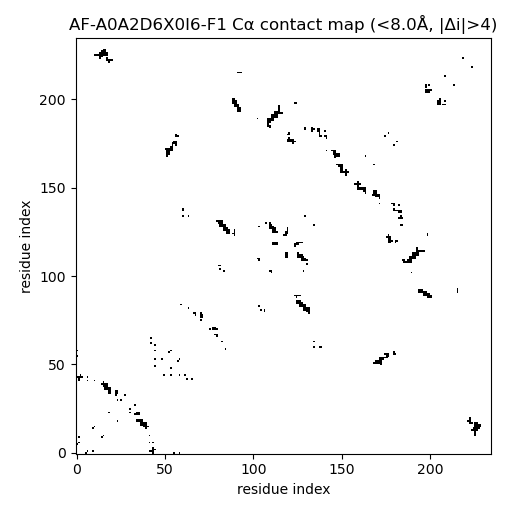P A N 1
ATOM 1133 C CA . ASP A 1 134 ? -12.961 4.611 -1.365 1.00 96.38 134 ASP A CA 1
ATOM 1134 C C . ASP A 1 134 ? -12.294 4.458 0.007 1.00 96.38 134 ASP A C 1
ATOM 1136 O O . ASP A 1 134 ? -12.789 3.743 0.882 1.00 96.38 134 ASP A O 1
ATOM 1140 N N . PHE A 1 135 ? -11.210 5.205 0.248 1.00 95.81 135 PHE A N 1
ATOM 1141 C CA . PHE A 1 135 ? -10.534 5.237 1.545 1.00 95.81 135 PHE A CA 1
ATOM 1142 C C . PHE A 1 135 ? -11.485 5.634 2.688 1.00 95.81 135 PHE A C 1
ATOM 1144 O O . PHE A 1 135 ? -11.484 4.999 3.751 1.00 95.81 135 PHE A O 1
ATOM 1151 N N . LYS A 1 136 ? -12.315 6.672 2.499 1.00 95.69 136 LYS A N 1
ATOM 1152 C CA . LYS A 1 136 ? -13.281 7.115 3.520 1.00 95.69 136 LYS A CA 1
ATOM 1153 C C . LYS A 1 136 ? -14.306 6.021 3.811 1.00 95.69 136 LYS A C 1
ATOM 1155 O O . LYS A 1 136 ? -14.623 5.807 4.984 1.00 95.69 136 LYS A O 1
ATOM 1160 N N . LEU A 1 137 ? -14.807 5.338 2.781 1.00 97.06 137 LEU A N 1
ATOM 1161 C CA . LEU A 1 137 ? -15.767 4.242 2.920 1.00 97.06 137 LEU A CA 1
ATOM 1162 C C . LEU A 1 137 ? -15.153 3.050 3.663 1.00 97.06 137 LEU A C 1
ATOM 1164 O O . LEU A 1 137 ? -15.703 2.629 4.684 1.00 97.06 137 LEU A O 1
ATOM 1168 N N . CYS A 1 138 ? -13.967 2.597 3.249 1.00 96.56 138 CYS A N 1
ATOM 1169 C CA . CYS A 1 138 ? -13.229 1.514 3.907 1.00 96.56 138 CYS A CA 1
ATOM 1170 C C . CYS A 1 138 ? -12.977 1.835 5.388 1.00 96.56 138 CYS A C 1
ATOM 1172 O O . CYS A 1 138 ? -13.311 1.059 6.286 1.00 96.56 138 CYS A O 1
ATOM 1174 N N . ARG A 1 139 ? -12.480 3.044 5.685 1.00 94.88 139 ARG A N 1
ATOM 1175 C CA . ARG A 1 139 ? -12.233 3.484 7.066 1.00 94.88 139 ARG A CA 1
ATOM 1176 C C . ARG A 1 139 ? -13.517 3.536 7.899 1.00 94.88 139 ARG A C 1
ATOM 1178 O O . ARG A 1 139 ? -13.494 3.162 9.074 1.00 94.88 139 ARG A O 1
ATOM 1185 N N . ARG A 1 140 ? -14.628 4.034 7.344 1.00 95.00 140 ARG A N 1
ATOM 1186 C CA . ARG A 1 140 ? -15.929 4.059 8.041 1.00 95.00 140 ARG A CA 1
ATOM 1187 C C . ARG A 1 140 ? -16.399 2.645 8.355 1.00 95.00 140 ARG A C 1
ATOM 1189 O O . ARG A 1 140 ? -16.799 2.405 9.491 1.00 95.00 140 ARG A O 1
ATOM 1196 N N . ARG A 1 141 ? -16.271 1.717 7.408 1.00 94.12 141 ARG A N 1
ATOM 1197 C CA . ARG A 1 141 ? -16.663 0.321 7.598 1.00 94.12 141 ARG A CA 1
ATOM 1198 C C . ARG A 1 141 ? -15.869 -0.366 8.701 1.00 94.12 141 ARG A C 1
ATOM 1200 O O . ARG A 1 141 ? -16.478 -0.930 9.607 1.00 94.12 141 ARG A O 1
ATOM 1207 N N . VAL A 1 142 ? -14.542 -0.225 8.710 1.00 93.44 142 VAL A N 1
ATOM 1208 C CA . VAL A 1 142 ? -13.703 -0.762 9.798 1.00 93.44 142 VAL A CA 1
ATOM 1209 C C . VAL A 1 142 ? -14.138 -0.197 11.155 1.00 93.44 142 VAL A C 1
ATOM 1211 O O . VAL A 1 142 ? -14.278 -0.936 12.126 1.00 93.44 142 VAL A O 1
ATOM 1214 N N . ASN A 1 143 ? -14.426 1.107 11.235 1.00 90.50 143 ASN A N 1
ATOM 1215 C CA . ASN A 1 143 ? -14.894 1.738 12.475 1.00 90.50 143 ASN A CA 1
ATOM 1216 C C . ASN A 1 143 ? -16.290 1.283 12.930 1.00 90.50 143 ASN A C 1
ATOM 1218 O O . ASN A 1 143 ? -16.578 1.373 14.125 1.00 90.50 143 ASN A O 1
ATOM 1222 N N . GLN A 1 144 ? -17.156 0.876 12.000 1.00 90.75 144 GLN A N 1
ATOM 1223 C CA . GLN A 1 144 ? -18.496 0.365 12.294 1.00 90.75 144 GLN A CA 1
ATOM 1224 C C . GLN A 1 144 ? -18.446 -1.082 12.780 1.00 90.75 144 GLN A C 1
ATOM 1226 O O . GLN A 1 144 ? -19.132 -1.419 13.738 1.00 90.75 144 GLN A O 1
ATOM 1231 N N . LYS A 1 145 ? -17.622 -1.918 12.141 1.00 91.44 145 LYS A N 1
ATOM 1232 C CA . LYS A 1 145 ? -17.520 -3.346 12.458 1.00 91.44 145 LYS A CA 1
ATOM 1233 C C . LYS A 1 145 ? -16.623 -3.666 13.648 1.00 91.44 145 LYS A C 1
ATOM 1235 O O . LYS A 1 145 ? -16.812 -4.691 14.294 1.00 91.44 145 LYS A O 1
ATOM 1240 N N . THR A 1 146 ? -15.626 -2.826 13.932 1.00 90.81 146 THR A N 1
ATOM 1241 C CA . THR A 1 146 ? -14.706 -3.079 15.045 1.00 90.81 146 THR A CA 1
ATOM 1242 C C . THR A 1 146 ? -15.456 -3.117 16.369 1.00 90.81 146 THR A C 1
ATOM 1244 O O . THR A 1 146 ? -16.165 -2.174 16.736 1.00 90.81 146 THR A O 1
ATOM 1247 N N . THR A 1 147 ? -15.210 -4.163 17.150 1.00 88.75 147 THR A N 1
ATOM 1248 C CA . THR A 1 147 ? -15.602 -4.172 18.555 1.00 88.75 147 THR A CA 1
ATOM 1249 C C . THR A 1 147 ? -14.792 -3.129 19.325 1.00 88.75 147 THR A C 1
ATOM 1251 O O . THR A 1 147 ? -13.686 -2.730 18.931 1.00 88.75 147 THR A O 1
ATOM 1254 N N . ARG A 1 148 ? -15.370 -2.638 20.421 1.00 86.38 148 ARG A N 1
ATOM 1255 C CA . ARG A 1 148 ? -14.762 -1.638 21.308 1.00 86.38 148 ARG A CA 1
ATOM 1256 C C . ARG A 1 148 ? -14.481 -2.267 22.668 1.00 86.38 148 ARG A C 1
ATOM 1258 O O . ARG A 1 148 ? -14.579 -3.473 22.840 1.00 86.38 148 ARG A O 1
ATOM 1265 N N . GLU A 1 149 ? -14.104 -1.450 23.643 1.00 86.25 149 GLU A N 1
ATOM 1266 C CA . GLU A 1 149 ? -13.913 -1.925 25.016 1.00 86.25 149 GLU A CA 1
ATOM 1267 C C . GLU A 1 149 ? -15.239 -2.252 25.723 1.00 86.25 149 GLU A C 1
ATOM 1269 O O . GLU A 1 149 ? -15.289 -3.158 26.555 1.00 86.25 149 GLU A O 1
ATOM 1274 N N . PHE A 1 150 ? -16.305 -1.533 25.376 1.00 86.19 150 PHE A N 1
ATOM 1275 C CA . PHE A 1 150 ? -17.597 -1.600 26.047 1.00 86.19 150 PHE A CA 1
ATOM 1276 C C . PHE A 1 150 ? -18.692 -2.123 25.120 1.00 86.19 150 PHE A C 1
ATOM 1278 O O . PHE A 1 150 ? -18.663 -1.862 23.913 1.00 86.19 150 PHE A O 1
ATOM 1285 N N . LEU A 1 151 ? -19.665 -2.820 25.708 1.00 84.19 151 LEU A N 1
ATOM 1286 C CA . LEU A 1 151 ? -20.922 -3.167 25.049 1.00 84.19 151 LEU A CA 1
ATOM 1287 C C . LEU A 1 151 ? -21.731 -1.900 24.730 1.00 84.19 151 LEU A C 1
ATOM 1289 O O . LEU A 1 151 ? -21.549 -0.876 25.396 1.00 84.19 151 LEU A O 1
ATOM 1293 N N . PRO A 1 152 ? -22.622 -1.934 23.724 1.00 83.25 152 PRO A N 1
ATOM 1294 C CA . PRO A 1 152 ? -23.549 -0.834 23.501 1.00 83.25 152 PRO A CA 1
ATOM 1295 C C . PRO A 1 152 ? -24.401 -0.593 24.761 1.00 83.25 152 PRO A C 1
ATOM 1297 O O . PRO A 1 152 ? -24.758 -1.553 25.451 1.00 83.25 152 PRO A O 1
ATOM 1300 N N . PRO A 1 153 ? -24.710 0.673 25.095 1.00 85.38 153 PRO A N 1
ATOM 1301 C CA . PRO A 1 153 ? -25.555 0.973 26.241 1.00 85.38 153 PRO A CA 1
ATOM 1302 C C . PRO A 1 153 ? -26.946 0.359 26.051 1.00 85.38 153 PRO A C 1
ATOM 1304 O O . PRO A 1 153 ? -27.489 0.341 24.944 1.00 85.38 153 PRO A O 1
ATOM 1307 N N . LEU A 1 154 ? -27.527 -0.141 27.142 1.00 84.56 154 LEU A N 1
ATOM 1308 C CA . LEU A 1 154 ? -28.912 -0.612 27.149 1.00 84.56 154 LEU A CA 1
ATOM 1309 C C . LEU A 1 154 ? -29.871 0.564 26.892 1.00 84.56 154 LEU A C 1
ATOM 1311 O O . LEU A 1 154 ? -29.518 1.700 27.212 1.00 84.56 154 LEU A O 1
ATOM 1315 N N . PRO A 1 155 ? -31.109 0.324 26.412 1.00 83.44 155 PRO A N 1
ATOM 1316 C CA . PRO A 1 155 ? -32.056 1.394 26.075 1.00 83.44 155 PRO A CA 1
ATOM 1317 C C . PRO A 1 155 ? -32.368 2.375 27.217 1.00 83.44 155 PRO A C 1
ATOM 1319 O O . PRO A 1 155 ? -32.952 3.424 26.980 1.00 83.44 155 PRO A O 1
ATOM 1322 N N . HIS A 1 156 ? -32.049 2.021 28.465 1.00 83.31 156 HIS A N 1
ATOM 1323 C CA . HIS A 1 156 ? -32.321 2.818 29.667 1.00 83.31 156 HIS A CA 1
ATOM 1324 C C . HIS A 1 156 ? -31.038 3.379 30.313 1.00 83.31 156 HIS A C 1
ATOM 1326 O O . HIS A 1 156 ? -31.084 3.902 31.423 1.00 83.31 156 HIS A O 1
ATOM 1332 N N . GLN A 1 157 ? -29.880 3.258 29.652 1.00 81.00 157 GLN A N 1
ATOM 1333 C CA . GLN A 1 157 ? -28.596 3.774 30.131 1.00 81.00 157 GLN A CA 1
ATOM 1334 C C . GLN A 1 157 ? -28.008 4.774 29.131 1.00 81.00 157 GLN A C 1
ATOM 1336 O O . GLN A 1 157 ? -27.936 4.507 27.937 1.00 81.00 157 GLN A O 1
ATOM 1341 N N . GLN A 1 158 ? -27.534 5.921 29.627 1.00 79.88 158 GLN A N 1
ATOM 1342 C CA . GLN A 1 158 ? -26.835 6.913 28.799 1.00 79.88 158 GLN A CA 1
ATOM 1343 C C . GLN A 1 158 ? -25.392 6.487 28.477 1.00 79.88 158 GLN A C 1
ATOM 1345 O O . GLN A 1 158 ? -24.863 6.832 27.422 1.00 79.88 158 GLN A O 1
ATOM 1350 N N . TYR A 1 159 ? -24.760 5.719 29.373 1.00 80.56 159 TYR A N 1
ATOM 1351 C CA . TYR A 1 159 ? -23.376 5.264 29.247 1.00 80.56 159 TYR A CA 1
ATOM 1352 C C . TYR A 1 159 ? -23.272 3.743 29.376 1.00 80.56 159 TYR A C 1
ATOM 1354 O O . TYR A 1 159 ? -24.020 3.141 30.149 1.00 80.56 159 TYR A O 1
ATOM 1362 N N . PRO A 1 160 ? -22.336 3.108 28.654 1.00 81.94 160 PRO A N 1
ATOM 1363 C CA . PRO A 1 160 ? -22.165 1.670 28.719 1.00 81.94 160 PRO A CA 1
ATOM 1364 C C . PRO A 1 160 ? -21.483 1.258 30.027 1.00 81.94 160 PRO A C 1
ATOM 1366 O O . PRO A 1 160 ? -20.414 1.753 30.382 1.00 81.94 160 PRO A O 1
ATOM 1369 N N . SER A 1 161 ? -22.110 0.329 30.742 1.00 81.31 161 SER A N 1
ATOM 1370 C CA . SER A 1 161 ? -21.661 -0.140 32.058 1.00 81.31 161 SER A CA 1
ATOM 1371 C C . SER A 1 161 ? -20.809 -1.413 31.992 1.00 81.31 161 SER A C 1
ATOM 1373 O O . SER A 1 161 ? -19.960 -1.635 32.854 1.00 81.31 161 SER A O 1
ATOM 1375 N N . GLN A 1 162 ? -20.991 -2.236 30.956 1.00 86.31 162 GLN A N 1
ATOM 1376 C CA . GLN A 1 162 ? -20.361 -3.551 30.838 1.00 86.31 162 GLN A CA 1
ATOM 1377 C C . GLN A 1 162 ? -19.245 -3.558 29.790 1.00 86.31 162 GLN A C 1
ATOM 1379 O O . GLN A 1 162 ? -19.415 -3.091 28.659 1.00 86.31 162 GLN A O 1
ATOM 1384 N N . LYS A 1 163 ? -18.088 -4.108 30.170 1.00 89.00 163 LYS A N 1
ATOM 1385 C CA . LYS A 1 163 ? -16.955 -4.301 29.261 1.00 89.00 163 LYS A CA 1
ATOM 1386 C C . LYS A 1 163 ? -17.059 -5.643 28.543 1.00 89.00 163 LYS A C 1
ATOM 1388 O O . LYS A 1 163 ? -17.437 -6.638 29.152 1.00 89.00 163 LYS A O 1
ATOM 1393 N N . LEU A 1 164 ? -16.631 -5.676 27.285 1.00 88.94 164 LEU A N 1
ATOM 1394 C CA . LEU A 1 164 ? -16.474 -6.919 26.525 1.00 88.94 164 LEU A CA 1
ATOM 1395 C C . LEU A 1 164 ? -15.346 -7.789 27.119 1.00 88.94 164 LEU A C 1
ATOM 1397 O O . LEU A 1 164 ? -14.412 -7.237 27.716 1.00 88.94 164 LEU A O 1
ATOM 1401 N N . PRO A 1 165 ? -15.365 -9.120 26.958 1.00 89.81 165 PRO A N 1
ATOM 1402 C CA . PRO A 1 165 ? -14.219 -9.978 27.256 1.00 89.81 165 PRO A CA 1
ATOM 1403 C C . PRO A 1 165 ? -12.961 -9.523 26.505 1.00 89.81 165 PRO A C 1
ATOM 1405 O O . PRO A 1 165 ? -13.043 -9.074 25.367 1.00 89.81 165 PRO A O 1
ATOM 1408 N N . LEU A 1 166 ? -11.776 -9.638 27.120 1.00 84.69 166 LEU A N 1
ATOM 1409 C CA . LEU A 1 166 ? -10.523 -9.126 26.532 1.00 84.69 166 LEU A CA 1
ATOM 1410 C C . LEU A 1 166 ? -10.236 -9.665 25.122 1.00 84.69 166 LEU A C 1
ATOM 1412 O O . LEU A 1 166 ? -9.710 -8.924 24.296 1.00 84.69 166 LEU A O 1
ATOM 1416 N N . HIS A 1 167 ? -10.584 -10.925 24.852 1.00 84.75 167 HIS A N 1
ATOM 1417 C CA . HIS A 1 167 ? -10.347 -11.567 23.560 1.00 84.75 167 HIS A CA 1
ATOM 1418 C C . HIS A 1 167 ? -11.285 -11.060 22.452 1.00 84.75 167 HIS A C 1
ATOM 1420 O O . HIS A 1 167 ? -10.886 -11.066 21.294 1.00 84.75 167 HIS A O 1
ATOM 1426 N N . GLU A 1 168 ? -12.478 -10.566 22.802 1.00 85.00 168 GLU A N 1
ATOM 1427 C CA . GLU A 1 168 ? -13.465 -10.030 21.852 1.00 85.00 168 GLU A CA 1
ATOM 1428 C C . GLU A 1 168 ? -13.269 -8.539 21.563 1.00 85.00 168 GLU A C 1
ATOM 1430 O O . GLU A 1 168 ? -13.870 -7.999 20.635 1.00 85.00 168 GLU A O 1
ATOM 1435 N N . ARG A 1 169 ? -12.456 -7.835 22.360 1.00 88.25 169 ARG A N 1
ATOM 1436 C CA . ARG A 1 169 ? -12.187 -6.405 22.166 1.00 88.25 169 ARG A CA 1
ATOM 1437 C C . ARG A 1 169 ? -11.273 -6.182 20.968 1.00 88.25 169 ARG A C 1
ATOM 1439 O O . ARG A 1 169 ? -10.284 -6.886 20.797 1.00 88.25 169 ARG A O 1
ATOM 1446 N N . TRP A 1 170 ? -11.538 -5.098 20.242 1.00 88.44 170 TRP A N 1
ATOM 1447 C CA . TRP A 1 170 ? -10.693 -4.618 19.150 1.00 88.44 170 TRP A CA 1
ATOM 1448 C C . TRP A 1 170 ? -10.502 -5.650 18.028 1.00 88.44 170 TRP A C 1
ATOM 1450 O O . TRP A 1 170 ? -9.386 -5.921 17.593 1.00 88.44 170 TRP A O 1
ATOM 1460 N N . SER A 1 171 ? -11.615 -6.200 17.541 1.00 90.62 171 SER A N 1
ATOM 1461 C CA . SER A 1 171 ? -11.641 -7.220 16.483 1.00 90.62 171 SER A CA 1
ATOM 1462 C C . SER A 1 171 ? -10.968 -6.791 15.175 1.00 90.62 171 SER A C 1
ATOM 1464 O O . SER A 1 171 ? -10.522 -7.639 14.413 1.00 90.62 171 SER A O 1
ATOM 1466 N N . ALA A 1 172 ? -10.829 -5.485 14.921 1.00 89.25 172 ALA A N 1
ATOM 1467 C CA . ALA A 1 172 ? -10.233 -4.963 13.690 1.00 89.25 172 ALA A CA 1
ATOM 1468 C C . ALA A 1 172 ? -8.779 -5.387 13.440 1.00 89.25 172 ALA A C 1
ATOM 1470 O O . ALA A 1 172 ? -8.302 -5.262 12.311 1.00 89.25 172 ALA A O 1
ATOM 1471 N N . ARG A 1 173 ? -8.064 -5.856 14.469 1.00 88.25 173 ARG A N 1
ATOM 1472 C CA . ARG A 1 173 ? -6.720 -6.437 14.324 1.00 88.25 173 ARG A CA 1
ATOM 1473 C C . ARG A 1 173 ? -6.715 -7.748 13.524 1.00 88.25 173 ARG A C 1
ATOM 1475 O O . ARG A 1 173 ? -5.702 -8.062 12.915 1.00 88.25 173 ARG A O 1
ATOM 1482 N N . ASP A 1 174 ? -7.844 -8.454 13.504 1.00 90.31 174 ASP A N 1
ATOM 1483 C CA . ASP A 1 174 ? -8.006 -9.772 12.885 1.00 90.31 174 ASP A CA 1
ATOM 1484 C C . ASP A 1 174 ? -8.775 -9.689 11.547 1.00 90.31 174 ASP A C 1
ATOM 1486 O O . ASP A 1 174 ? -9.098 -10.709 10.946 1.00 90.31 174 ASP A O 1
ATOM 1490 N N . PHE A 1 175 ? -9.085 -8.475 11.070 1.00 93.56 175 PHE A N 1
ATOM 1491 C CA . PHE A 1 175 ? -9.791 -8.270 9.801 1.00 93.56 175 PHE A CA 1
ATOM 1492 C C . PHE A 1 175 ? -8.891 -8.578 8.601 1.00 93.56 175 PHE A C 1
ATOM 1494 O O . PHE A 1 175 ? -7.757 -8.092 8.517 1.00 93.56 175 PHE A O 1
ATOM 1501 N N . ASN A 1 176 ? -9.447 -9.317 7.642 1.00 94.19 176 ASN A N 1
ATOM 1502 C CA . ASN A 1 176 ? -8.800 -9.627 6.373 1.00 94.19 176 ASN A CA 1
ATOM 1503 C C . ASN A 1 176 ? -9.080 -8.544 5.309 1.00 94.19 176 ASN A C 1
ATOM 1505 O O . ASN A 1 176 ? -9.712 -7.515 5.570 1.00 94.19 176 ASN A O 1
ATOM 1509 N N . PHE A 1 177 ? -8.538 -8.734 4.105 1.00 94.94 177 PHE A N 1
ATOM 1510 C CA . PHE A 1 177 ? -8.644 -7.763 3.014 1.00 94.94 177 PHE A CA 1
ATOM 1511 C C . PHE A 1 177 ? -10.060 -7.640 2.463 1.00 94.94 177 PHE A C 1
ATOM 1513 O O . PHE A 1 177 ? -10.484 -6.523 2.173 1.00 94.94 177 PHE A O 1
ATOM 1520 N N . ASP A 1 178 ? -10.790 -8.746 2.379 1.00 95.56 178 ASP A N 1
ATOM 1521 C CA . ASP A 1 178 ? -12.199 -8.786 1.997 1.00 95.56 178 ASP A CA 1
ATOM 1522 C C . ASP A 1 178 ? -13.038 -7.827 2.848 1.00 95.56 178 ASP A C 1
ATOM 1524 O O . ASP A 1 178 ? -13.747 -6.968 2.338 1.00 95.56 178 ASP A O 1
ATOM 1528 N N . GLU A 1 179 ? -12.888 -7.879 4.163 1.00 94.31 179 GLU A N 1
ATOM 1529 C CA . GLU A 1 179 ? -13.668 -7.099 5.104 1.00 94.31 179 GLU A CA 1
ATOM 1530 C C . GLU A 1 179 ? -13.315 -5.609 5.069 1.00 94.31 179 GLU A C 1
ATOM 1532 O O . GLU A 1 179 ? -14.195 -4.755 5.232 1.00 94.31 179 GLU A O 1
ATOM 1537 N N . ILE A 1 180 ? -12.035 -5.295 4.864 1.00 95.25 180 ILE A N 1
ATOM 1538 C CA . ILE A 1 180 ? -11.523 -3.922 4.871 1.00 95.25 180 ILE A CA 1
ATOM 1539 C C . ILE A 1 180 ? -11.790 -3.224 3.535 1.00 95.25 180 ILE A C 1
ATOM 1541 O O . ILE A 1 180 ? -12.171 -2.050 3.536 1.00 95.25 180 ILE A O 1
ATOM 1545 N N . PHE A 1 181 ? -11.582 -3.923 2.417 1.00 96.75 181 PHE A N 1
ATOM 1546 C CA . PHE A 1 181 ? -11.619 -3.361 1.066 1.00 96.75 181 PHE A CA 1
ATOM 1547 C C . PHE A 1 181 ? -12.900 -3.679 0.291 1.00 96.75 181 PHE A C 1
ATOM 1549 O O . PHE A 1 181 ? -13.033 -3.220 -0.840 1.00 96.75 181 PHE A O 1
ATOM 1556 N N . GLU A 1 182 ? -13.872 -4.383 0.873 1.00 95.62 182 GLU A N 1
ATOM 1557 C CA . GLU A 1 182 ? -15.185 -4.584 0.243 1.00 95.62 182 GLU A CA 1
ATOM 1558 C C . GLU A 1 182 ? -15.826 -3.287 -0.298 1.00 95.62 182 GLU A C 1
ATOM 1560 O O . GLU A 1 182 ? -16.301 -3.324 -1.435 1.00 95.62 182 GLU A O 1
ATOM 1565 N N . PRO A 1 183 ? -15.752 -2.123 0.388 1.00 96.12 183 PRO A N 1
ATOM 1566 C CA . PRO A 1 183 ? -16.339 -0.876 -0.113 1.00 96.12 183 PRO A CA 1
ATOM 1567 C C . PRO A 1 183 ? -15.606 -0.209 -1.278 1.00 96.12 183 PRO A C 1
ATOM 1569 O O . PRO A 1 183 ? -16.061 0.841 -1.728 1.00 96.12 183 PRO A O 1
ATOM 1572 N N . VAL A 1 184 ? -14.445 -0.716 -1.709 1.00 96.31 184 VAL A N 1
ATOM 1573 C CA . VAL A 1 184 ? -13.697 -0.103 -2.818 1.00 96.31 184 VAL A CA 1
ATOM 1574 C C . VAL A 1 184 ? -14.530 -0.207 -4.090 1.00 96.31 184 VAL A C 1
ATOM 1576 O O . VAL A 1 184 ? -14.990 -1.294 -4.431 1.00 96.31 184 VAL A O 1
ATOM 1579 N N . ASN A 1 185 ? -14.715 0.902 -4.800 1.00 94.69 185 ASN A N 1
ATOM 1580 C CA . ASN A 1 185 ? -15.553 0.911 -5.987 1.00 94.69 185 ASN A CA 1
ATOM 1581 C C . ASN A 1 185 ? -14.980 0.017 -7.107 1.00 94.69 185 ASN A C 1
ATOM 1583 O O . ASN A 1 185 ? -13.806 0.151 -7.471 1.00 94.69 185 ASN A O 1
ATOM 1587 N N . GLU A 1 186 ? -15.822 -0.865 -7.647 1.00 92.75 186 GLU A N 1
ATOM 1588 C CA . GLU A 1 186 ? -15.552 -1.724 -8.808 1.00 92.75 186 GLU A CA 1
ATOM 1589 C C . GLU A 1 186 ? -16.384 -1.350 -10.048 1.00 92.75 186 GLU A C 1
ATOM 1591 O O . GLU A 1 186 ? -16.202 -1.943 -11.111 1.00 92.75 186 GLU A O 1
ATOM 1596 N N . ASP A 1 187 ? -17.255 -0.344 -9.951 1.00 90.56 187 ASP A N 1
ATOM 1597 C CA . ASP A 1 187 ? -18.044 0.159 -11.073 1.00 90.56 187 ASP A CA 1
ATOM 1598 C C . ASP A 1 187 ? -17.103 0.624 -12.193 1.00 90.56 187 ASP A C 1
ATOM 1600 O O . ASP A 1 187 ? -16.239 1.487 -11.998 1.00 90.56 187 ASP A O 1
ATOM 1604 N N . ASP A 1 188 ? -17.246 0.019 -13.375 1.00 90.62 188 ASP A N 1
ATOM 1605 C CA . ASP A 1 188 ? -16.371 0.227 -14.534 1.00 90.62 188 ASP A CA 1
ATOM 1606 C C . ASP A 1 188 ? -14.865 0.039 -14.250 1.00 90.62 188 ASP A C 1
ATOM 1608 O O . ASP A 1 188 ? -14.012 0.597 -14.959 1.00 90.62 188 ASP A O 1
ATOM 1612 N N . ALA A 1 189 ? -14.505 -0.726 -13.217 1.00 94.38 189 ALA A N 1
ATOM 1613 C CA . ALA A 1 189 ? -13.112 -0.955 -12.881 1.00 94.38 189 ALA A CA 1
ATOM 1614 C C . ALA A 1 189 ? -12.393 -1.786 -13.953 1.00 94.38 189 ALA A C 1
ATOM 1616 O O . ALA A 1 189 ? -12.952 -2.648 -14.630 1.00 94.38 189 ALA A O 1
ATOM 1617 N N . SER A 1 190 ? -11.103 -1.508 -14.125 1.00 96.12 190 SER A N 1
ATOM 1618 C CA . SER A 1 190 ? -10.244 -2.266 -15.032 1.00 96.12 190 SER A CA 1
ATOM 1619 C C . SER A 1 190 ? -9.649 -3.465 -14.303 1.00 96.12 190 SER A C 1
ATOM 1621 O O . SER A 1 190 ? -8.822 -3.288 -13.410 1.00 96.12 190 SER A O 1
ATOM 1623 N N . HIS A 1 191 ? -10.022 -4.672 -14.721 1.00 96.25 191 HIS A N 1
ATOM 1624 C CA . HIS A 1 191 ? -9.442 -5.913 -14.212 1.00 96.25 191 HIS A CA 1
ATOM 1625 C C . HIS A 1 191 ? -8.380 -6.424 -15.180 1.00 96.25 191 HIS A C 1
ATOM 1627 O O . HIS A 1 191 ? -8.640 -6.598 -16.371 1.00 96.25 191 HIS A O 1
ATOM 1633 N N . VAL A 1 192 ? -7.177 -6.669 -14.669 1.00 96.31 192 VAL A N 1
ATOM 1634 C CA . VAL A 1 192 ? -6.084 -7.273 -15.435 1.00 96.31 192 VAL A CA 1
ATOM 1635 C C . VAL A 1 192 ? -5.714 -8.597 -14.793 1.00 96.31 192 VAL A C 1
ATOM 1637 O O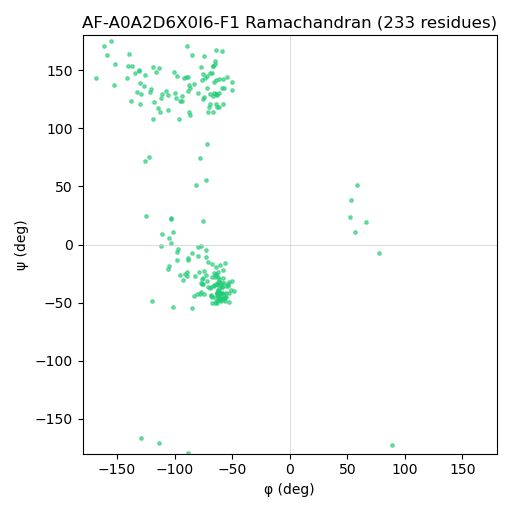 . VAL A 1 192 ? -5.402 -8.659 -13.604 1.00 96.31 192 VAL A O 1
ATOM 1640 N N . ALA A 1 193 ? -5.785 -9.670 -15.576 1.00 96.12 193 ALA A N 1
ATOM 1641 C CA . ALA A 1 193 ? -5.405 -10.998 -15.124 1.00 96.12 193 ALA A CA 1
ATOM 1642 C C . ALA A 1 193 ? -3.881 -11.153 -15.159 1.00 96.12 193 ALA A C 1
ATOM 1644 O O . ALA A 1 193 ? -3.259 -10.859 -16.179 1.00 96.12 193 ALA A O 1
ATOM 1645 N N . VAL A 1 194 ? -3.287 -11.629 -14.063 1.00 94.62 194 VAL A N 1
ATOM 1646 C CA . VAL A 1 194 ? -1.851 -11.937 -14.022 1.00 94.62 194 VAL A CA 1
ATOM 1647 C C . VAL A 1 194 ? -1.578 -13.372 -14.507 1.00 94.62 194 VAL A C 1
ATOM 1649 O O . VAL A 1 194 ? -2.300 -14.299 -14.105 1.00 94.62 194 VAL A O 1
ATOM 1652 N N . PRO A 1 195 ? -0.536 -13.597 -15.339 1.00 93.44 195 PRO A N 1
ATOM 1653 C CA . PRO A 1 195 ? -0.223 -14.924 -15.885 1.00 93.44 195 PRO A CA 1
ATOM 1654 C C . PRO A 1 195 ? 0.086 -15.973 -14.816 1.00 93.44 195 PRO A C 1
ATOM 1656 O O . PRO A 1 195 ? -0.240 -17.149 -14.982 1.00 93.44 195 PRO A O 1
ATOM 1659 N N . TRP A 1 196 ? 0.672 -15.543 -13.701 1.00 94.31 196 TRP A N 1
ATOM 1660 C CA . TRP A 1 196 ? 0.968 -16.354 -12.526 1.00 94.31 196 TRP A CA 1
ATOM 1661 C C . TRP A 1 196 ? 0.957 -15.466 -11.277 1.00 94.31 196 TRP A C 1
ATOM 1663 O O . TRP A 1 196 ? 1.129 -14.249 -11.363 1.00 94.31 196 TRP A O 1
ATOM 1673 N N . PHE A 1 197 ? 0.701 -16.074 -10.119 1.00 95.44 197 PHE A N 1
ATOM 1674 C CA . PHE A 1 197 ? 0.678 -15.387 -8.832 1.00 95.44 197 PHE A CA 1
ATOM 1675 C C . PHE A 1 197 ? 1.030 -16.353 -7.701 1.00 95.44 197 PHE A C 1
ATOM 1677 O O . PHE A 1 197 ? 0.498 -17.463 -7.666 1.00 95.44 197 PHE A O 1
ATOM 1684 N N . PHE A 1 198 ? 1.861 -15.913 -6.756 1.00 95.56 198 PHE A N 1
ATOM 1685 C CA . PHE A 1 198 ? 2.130 -16.634 -5.513 1.00 95.56 198 PHE A CA 1
ATOM 1686 C C . PHE A 1 198 ? 1.955 -15.712 -4.310 1.00 95.56 198 PHE A C 1
ATOM 1688 O O . PHE A 1 198 ? 2.551 -14.638 -4.245 1.00 95.56 198 PHE A O 1
ATOM 1695 N N . ASP A 1 199 ? 1.178 -16.165 -3.329 1.00 95.06 199 ASP A N 1
ATOM 1696 C CA . ASP A 1 199 ? 1.134 -15.540 -2.011 1.00 95.06 199 ASP A CA 1
ATOM 1697 C C . ASP A 1 199 ? 2.243 -16.126 -1.127 1.00 95.06 199 ASP A C 1
ATOM 1699 O O . ASP A 1 199 ? 2.196 -17.293 -0.735 1.00 95.06 199 ASP A O 1
ATOM 1703 N N . VAL A 1 200 ? 3.243 -15.305 -0.809 1.00 95.31 200 VAL A N 1
ATOM 1704 C CA . VAL A 1 200 ? 4.379 -15.659 0.055 1.00 95.31 200 VAL A CA 1
ATOM 1705 C C . VAL A 1 200 ? 4.253 -15.086 1.468 1.00 95.31 200 VAL A C 1
ATOM 1707 O O . VAL A 1 200 ? 5.243 -14.958 2.186 1.00 95.31 200 VAL A O 1
ATOM 1710 N N . SER A 1 201 ? 3.034 -14.757 1.904 1.00 91.75 201 SER A N 1
ATOM 1711 C CA . SER A 1 201 ? 2.744 -14.385 3.296 1.00 91.75 201 SER A CA 1
ATOM 1712 C C . SER A 1 201 ? 3.024 -15.523 4.288 1.00 91.75 201 SER A C 1
ATOM 1714 O O . SER A 1 201 ? 3.295 -15.271 5.462 1.00 91.75 201 SER A O 1
ATOM 1716 N N . SER A 1 202 ? 3.008 -16.775 3.815 1.00 94.19 202 SER A N 1
ATOM 1717 C CA . SER A 1 202 ? 3.299 -17.982 4.594 1.00 94.19 202 SER A CA 1
ATOM 1718 C C . SER A 1 202 ? 4.579 -18.681 4.124 1.00 94.19 202 SER A C 1
ATOM 1720 O O . SER A 1 202 ? 4.928 -18.657 2.943 1.00 94.19 202 SER A O 1
ATOM 1722 N N . TRP A 1 203 ? 5.253 -19.392 5.036 1.00 93.81 203 TRP A N 1
ATOM 1723 C CA . TRP A 1 203 ? 6.437 -20.200 4.701 1.00 93.81 203 TRP A CA 1
ATOM 1724 C C . TRP A 1 203 ? 6.140 -21.272 3.644 1.00 93.81 203 TRP A C 1
ATOM 1726 O O . TRP A 1 203 ? 6.961 -21.548 2.772 1.00 93.81 203 TRP A O 1
ATOM 1736 N N . SER A 1 204 ? 4.950 -21.873 3.694 1.00 95.62 204 SER A N 1
ATOM 1737 C CA . SER A 1 204 ? 4.473 -22.791 2.658 1.00 95.62 204 SER A CA 1
ATOM 1738 C C . SER A 1 204 ? 4.357 -22.108 1.301 1.00 95.62 204 SER A C 1
ATOM 1740 O O . SER A 1 204 ? 4.858 -22.647 0.321 1.00 95.62 204 SER A O 1
ATOM 1742 N N . GLY A 1 205 ? 3.759 -20.915 1.250 1.00 94.81 205 GLY A N 1
ATOM 1743 C CA . GLY A 1 205 ? 3.624 -20.146 0.016 1.00 94.81 205 GLY A CA 1
ATOM 1744 C C . GLY A 1 205 ? 4.978 -19.770 -0.582 1.00 94.81 205 GLY A C 1
ATOM 1745 O O . GLY A 1 205 ? 5.214 -19.974 -1.770 1.00 94.81 205 GLY A O 1
ATOM 1746 N N . TYR A 1 206 ? 5.913 -19.338 0.266 1.00 94.19 206 TYR A N 1
ATOM 1747 C CA . TYR A 1 206 ? 7.286 -19.052 -0.143 1.00 94.19 206 TYR A CA 1
ATOM 1748 C C . TYR A 1 206 ? 8.011 -20.281 -0.712 1.00 94.19 206 TYR A C 1
ATOM 1750 O O . TYR A 1 206 ? 8.610 -20.200 -1.782 1.00 94.19 206 TYR A O 1
ATOM 1758 N N . ARG A 1 207 ? 7.917 -21.443 -0.049 1.00 95.69 207 ARG A N 1
ATOM 1759 C CA . ARG A 1 207 ? 8.505 -22.692 -0.567 1.00 95.69 207 ARG A CA 1
ATOM 1760 C C . ARG A 1 207 ? 7.892 -23.116 -1.898 1.00 95.69 207 ARG A C 1
ATOM 1762 O O . ARG A 1 207 ? 8.626 -23.572 -2.766 1.00 95.69 207 ARG A O 1
ATOM 1769 N N . ASN A 1 208 ? 6.581 -22.947 -2.062 1.00 95.44 208 ASN A N 1
ATOM 1770 C CA . ASN A 1 208 ? 5.901 -23.266 -3.316 1.00 95.44 208 ASN A CA 1
ATOM 1771 C C . ASN A 1 208 ? 6.413 -22.397 -4.469 1.00 95.44 208 ASN A C 1
ATOM 1773 O O . ASN A 1 208 ? 6.620 -22.913 -5.560 1.00 95.44 208 ASN A O 1
ATOM 1777 N N . PHE A 1 209 ? 6.662 -21.108 -4.220 1.00 95.19 209 PHE A N 1
ATOM 1778 C CA . PHE A 1 209 ? 7.278 -20.228 -5.212 1.00 95.19 209 PHE A CA 1
ATOM 1779 C C . PHE A 1 209 ? 8.705 -20.673 -5.559 1.00 95.19 209 PHE A C 1
ATOM 1781 O O . PHE A 1 209 ? 9.020 -20.832 -6.733 1.00 95.19 209 PHE A O 1
ATOM 1788 N N . LEU A 1 210 ? 9.549 -20.945 -4.557 1.00 94.25 210 LEU A N 1
ATOM 1789 C CA . LEU A 1 210 ? 10.929 -21.394 -4.790 1.00 94.25 210 LEU A CA 1
ATOM 1790 C C . LEU A 1 210 ? 11.031 -22.740 -5.523 1.00 94.25 210 LEU A C 1
ATOM 1792 O O . LEU A 1 210 ? 12.034 -22.996 -6.179 1.00 94.25 210 LEU A O 1
ATOM 1796 N N . ALA A 1 211 ? 10.030 -23.607 -5.373 1.00 95.69 211 ALA A N 1
ATOM 1797 C CA . ALA A 1 211 ? 9.950 -24.888 -6.072 1.00 95.69 211 ALA A CA 1
ATOM 1798 C C . ALA A 1 211 ? 9.325 -24.777 -7.474 1.00 95.69 211 ALA A C 1
ATOM 1800 O O . ALA A 1 211 ? 9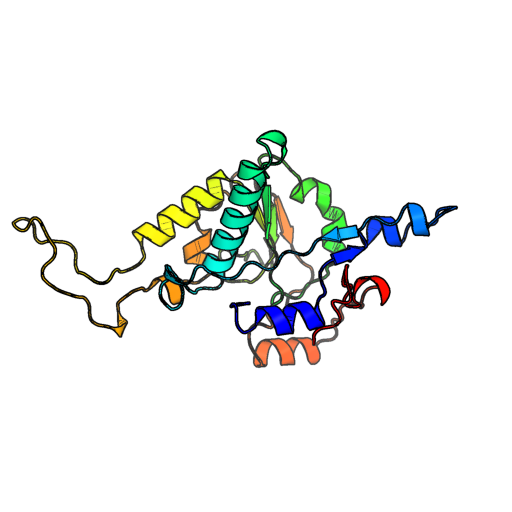.271 -25.775 -8.188 1.00 95.69 211 ALA A O 1
ATOM 1801 N N . SER A 1 212 ? 8.804 -23.605 -7.841 1.00 94.88 212 SER A N 1
ATOM 1802 C CA . SER A 1 212 ? 8.192 -23.370 -9.145 1.00 94.88 212 SER A CA 1
ATOM 1803 C C . SER A 1 212 ? 9.231 -22.992 -10.200 1.00 94.88 212 SER A C 1
ATOM 1805 O O . SER A 1 212 ? 10.330 -22.551 -9.876 1.00 94.88 212 SER A O 1
ATOM 1807 N N . ASP A 1 213 ? 8.845 -23.097 -11.470 1.00 94.75 213 ASP A N 1
ATOM 1808 C CA . ASP A 1 213 ? 9.686 -22.679 -12.599 1.00 94.75 213 ASP A CA 1
ATOM 1809 C C . ASP A 1 213 ? 9.662 -21.156 -12.836 1.00 94.75 213 ASP A C 1
ATOM 1811 O O . ASP A 1 213 ? 10.333 -20.645 -13.734 1.00 94.75 213 ASP A O 1
ATOM 1815 N N . PHE A 1 214 ? 8.870 -20.411 -12.056 1.00 92.38 214 PHE A N 1
ATOM 1816 C CA . PHE A 1 214 ? 8.746 -18.966 -12.201 1.00 92.38 214 PHE A CA 1
ATOM 1817 C C . PHE A 1 214 ? 9.879 -18.245 -11.476 1.00 92.38 214 PHE A C 1
ATOM 1819 O O . PHE A 1 214 ? 10.220 -18.553 -10.335 1.00 92.38 214 PHE A O 1
ATOM 1826 N N . SER A 1 215 ? 10.421 -17.217 -12.121 1.00 88.44 215 SER A N 1
ATOM 1827 C CA . SER A 1 215 ? 11.429 -16.343 -11.539 1.00 88.44 215 SER A CA 1
ATOM 1828 C C . SER A 1 215 ? 11.045 -14.881 -11.739 1.00 88.44 215 SER A C 1
ATOM 1830 O O . SER A 1 215 ? 10.361 -14.514 -12.694 1.00 88.44 215 SER A O 1
ATOM 1832 N N . ILE A 1 216 ? 11.465 -14.041 -10.796 1.00 88.25 216 ILE A N 1
ATOM 1833 C CA . ILE A 1 216 ? 11.393 -12.588 -10.934 1.00 88.25 216 ILE A CA 1
ATOM 1834 C C . ILE A 1 216 ? 12.814 -12.125 -11.200 1.00 88.25 216 ILE A C 1
ATOM 1836 O O . ILE A 1 216 ? 13.686 -12.290 -10.345 1.00 88.25 216 ILE A O 1
ATOM 1840 N N . GLU A 1 217 ? 13.051 -11.559 -12.379 1.00 87.62 217 GLU A N 1
ATOM 1841 C CA . GLU A 1 217 ? 14.350 -10.976 -12.690 1.00 87.62 217 GLU A CA 1
ATOM 1842 C C . GLU A 1 217 ? 14.616 -9.794 -11.757 1.00 87.62 217 GLU A C 1
ATOM 1844 O O . GLU A 1 217 ? 13.853 -8.824 -11.699 1.00 87.62 217 GLU A O 1
ATOM 1849 N N . THR A 1 218 ? 15.710 -9.882 -11.002 1.00 86.50 218 THR A N 1
ATOM 1850 C CA . THR A 1 218 ? 16.135 -8.792 -10.132 1.00 86.50 218 THR A CA 1
ATOM 1851 C C . THR A 1 218 ? 16.465 -7.573 -10.996 1.00 86.50 218 THR A C 1
ATOM 1853 O O . THR A 1 218 ? 17.257 -7.687 -11.937 1.00 86.50 218 THR A O 1
ATOM 1856 N N . PRO A 1 219 ? 15.905 -6.388 -10.692 1.00 88.62 219 PRO A N 1
ATOM 1857 C CA . PRO A 1 219 ? 16.300 -5.162 -11.367 1.00 88.62 219 PRO A CA 1
ATOM 1858 C C . PRO A 1 219 ? 17.796 -4.873 -11.190 1.00 88.62 219 PRO A C 1
ATOM 1860 O O . PRO A 1 219 ? 18.461 -5.427 -10.317 1.00 88.62 219 PRO A O 1
ATOM 1863 N N . GLU A 1 220 ? 18.314 -3.946 -11.994 1.00 89.19 220 GLU A N 1
ATOM 1864 C CA . GLU A 1 220 ? 19.703 -3.490 -11.896 1.00 89.19 220 GLU A CA 1
ATOM 1865 C C . GLU A 1 220 ? 20.062 -3.109 -10.454 1.00 89.19 220 GLU A C 1
ATOM 1867 O O . GLU A 1 220 ? 19.273 -2.462 -9.768 1.00 89.19 220 GLU A O 1
ATOM 1872 N N . GLU A 1 221 ? 21.268 -3.468 -10.011 1.00 89.69 221 GLU A N 1
ATOM 1873 C CA . GLU A 1 221 ? 21.704 -3.314 -8.615 1.00 89.69 221 GLU A CA 1
ATOM 1874 C C . GLU A 1 221 ? 21.529 -1.880 -8.091 1.00 89.69 221 GLU A C 1
ATOM 1876 O O . GLU A 1 221 ? 21.130 -1.654 -6.953 1.00 89.69 221 GLU A O 1
ATOM 1881 N N . CYS A 1 222 ? 21.740 -0.872 -8.938 1.00 88.38 222 CYS A N 1
ATOM 1882 C CA . CYS A 1 222 ? 21.529 0.526 -8.565 1.00 88.38 222 CYS A CA 1
ATOM 1883 C C . CYS A 1 222 ? 20.072 0.891 -8.231 1.00 88.38 222 CYS A C 1
ATOM 1885 O O . CYS A 1 222 ? 19.861 1.924 -7.600 1.00 88.38 222 CYS A O 1
ATOM 1887 N N . LEU A 1 223 ? 19.087 0.098 -8.655 1.00 89.75 223 LEU A N 1
ATOM 1888 C CA . LEU A 1 223 ? 17.666 0.278 -8.337 1.00 89.75 223 LEU A CA 1
ATOM 1889 C C . LEU A 1 223 ? 17.261 -0.442 -7.045 1.00 89.75 223 LEU A C 1
ATOM 1891 O O . LEU A 1 223 ? 16.267 -0.061 -6.427 1.00 89.75 223 LEU A O 1
ATOM 1895 N N . THR A 1 224 ? 18.007 -1.477 -6.654 1.00 89.75 224 THR A N 1
ATOM 1896 C CA . THR A 1 224 ? 17.693 -2.336 -5.502 1.00 89.75 224 THR A CA 1
ATOM 1897 C C . THR A 1 224 ? 18.584 -2.073 -4.293 1.00 89.75 224 THR A C 1
ATOM 1899 O O . THR A 1 224 ? 18.184 -2.384 -3.173 1.00 89.75 224 THR A O 1
ATOM 1902 N N . LYS A 1 225 ? 19.769 -1.479 -4.485 1.00 92.44 225 LYS A N 1
ATOM 1903 C CA . LYS A 1 225 ? 20.654 -1.099 -3.382 1.00 92.44 225 LYS A CA 1
ATOM 1904 C C . LYS A 1 225 ? 20.002 -0.030 -2.491 1.00 92.44 225 LYS A C 1
ATOM 1906 O O . LYS A 1 225 ? 19.375 0.893 -3.016 1.00 92.44 225 LYS A O 1
ATOM 1911 N N . PRO A 1 226 ? 20.183 -0.097 -1.162 1.00 93.38 226 PRO A N 1
ATOM 1912 C CA . PRO A 1 226 ? 19.645 0.907 -0.257 1.00 93.38 226 PRO A CA 1
ATOM 1913 C C . PRO A 1 226 ? 20.392 2.232 -0.428 1.00 93.38 226 PRO A C 1
ATOM 1915 O O . PRO A 1 226 ? 21.594 2.319 -0.167 1.00 93.38 226 PRO A O 1
ATOM 1918 N N . HIS A 1 227 ? 19.676 3.283 -0.823 1.00 92.88 227 HIS A N 1
ATOM 1919 C CA . HIS A 1 227 ? 20.226 4.638 -0.884 1.00 92.88 227 HIS A CA 1
ATOM 1920 C C . HIS A 1 227 ? 19.860 5.438 0.366 1.00 92.88 227 HIS A C 1
ATOM 1922 O O . HIS A 1 227 ? 18.767 5.287 0.907 1.00 92.88 227 HIS A O 1
ATOM 1928 N N . LYS A 1 228 ? 20.761 6.307 0.828 1.00 90.25 228 LYS A N 1
ATOM 1929 C CA . LYS A 1 228 ? 20.539 7.235 1.950 1.00 90.25 228 LYS A CA 1
ATOM 1930 C C . LYS A 1 228 ? 20.947 8.638 1.504 1.00 90.25 228 LYS A C 1
ATOM 1932 O O . LYS A 1 228 ? 21.962 8.769 0.823 1.00 90.25 228 LYS A O 1
ATOM 1937 N N . HIS A 1 229 ? 20.187 9.678 1.854 1.00 80.88 229 HIS A N 1
ATOM 1938 C CA . HIS A 1 229 ? 20.555 11.057 1.480 1.00 80.88 229 HIS A CA 1
ATOM 1939 C C . HIS A 1 229 ? 21.700 11.619 2.332 1.00 80.88 229 HIS A C 1
ATOM 1941 O O . HIS A 1 229 ? 22.464 12.457 1.861 1.00 80.88 229 HIS A O 1
ATOM 1947 N N . VAL A 1 230 ? 21.828 11.166 3.582 1.00 73.19 230 VAL A N 1
ATOM 1948 C CA . VAL A 1 230 ? 22.868 11.623 4.510 1.00 73.19 230 VAL A CA 1
ATOM 1949 C C . VAL A 1 230 ? 23.434 10.421 5.256 1.00 73.19 230 VAL A C 1
ATOM 1951 O O . VAL A 1 230 ? 22.704 9.697 5.933 1.00 73.19 230 VAL A O 1
ATOM 1954 N N . THR A 1 231 ? 24.747 10.217 5.182 1.00 57.06 231 THR A N 1
ATOM 1955 C CA . THR A 1 231 ? 25.491 9.436 6.176 1.00 57.06 231 THR A CA 1
ATOM 1956 C C . THR A 1 231 ? 25.549 10.275 7.447 1.00 57.06 231 THR A C 1
ATOM 1958 O O . THR A 1 231 ? 26.453 11.086 7.626 1.00 57.06 231 THR A O 1
ATOM 1961 N N . ILE A 1 232 ? 24.532 10.172 8.304 1.00 53.47 232 ILE A N 1
ATOM 1962 C CA . ILE A 1 232 ? 24.585 10.824 9.616 1.00 53.47 232 ILE A CA 1
ATOM 1963 C C . ILE A 1 232 ? 25.644 10.058 10.429 1.00 53.47 232 ILE A C 1
ATOM 1965 O O . ILE A 1 232 ? 25.486 8.850 10.595 1.00 53.47 232 ILE A O 1
ATOM 1969 N N . PRO A 1 233 ? 26.723 10.703 10.909 1.00 52.06 233 PRO A N 1
ATOM 1970 C CA . PRO A 1 233 ? 27.890 10.030 11.493 1.00 52.06 233 PRO A CA 1
ATOM 1971 C C . PRO A 1 233 ? 27.670 9.479 12.915 1.00 52.06 233 PRO A C 1
ATOM 1973 O O . PRO A 1 233 ? 28.635 9.239 13.631 1.00 52.06 233 PRO A O 1
ATOM 1976 N N . TYR A 1 234 ? 26.422 9.281 13.334 1.00 51.88 234 TYR A N 1
ATOM 1977 C CA . TYR A 1 234 ? 26.083 8.741 14.647 1.00 51.88 234 TYR A CA 1
ATOM 1978 C C . TYR A 1 234 ? 25.242 7.473 14.458 1.00 51.88 234 TYR A C 1
ATOM 1980 O O . TYR A 1 234 ? 24.017 7.506 14.582 1.00 51.88 234 TYR A O 1
ATOM 1988 N N . GLU A 1 235 ? 25.919 6.387 14.077 1.00 43.69 235 GLU A N 1
ATOM 1989 C CA . GLU A 1 235 ? 25.493 5.010 14.377 1.00 43.69 235 GLU A CA 1
ATOM 1990 C C . GLU A 1 235 ? 26.121 4.570 15.706 1.00 43.69 235 GLU A C 1
ATOM 1992 O O . GLU A 1 235 ? 27.287 4.956 15.960 1.00 43.69 235 GLU A O 1
#